Protein AF-0000000084975796 (afdb_homodimer)

Foldseek 3Di:
DKDKDADDPVCLVVVVVQLQVQQVVCVVLQRNPFQHRAPPHSVVVVVQRVVRFKMFMDDPNHTFKIWGKDKADDPQQPDFPPFADPDDPATEIEIGDITGSPPDPCRLVVVVVVNCVVGFKYKYWAAPRPVVVVCSCVVNAWDFGGWTADPVRHIITMTMHGRPPDPPPPD/DKDKDADDPVCLVVVVVQLQVQQVVCVVLQRNPFQHRAPPHSVVVVVQRVVRFKMFMDDPNHTFKIWGKDKDDDPQQPDFPPFADPDDDATEIEIGDITGSPPDPCRLVVVVVVNCVVGFKYKYWAAPRPVVVVCSCVVNAWDFGGWTADPVRHIITMTMHGRPPDPPPPD

Sequence (342 aa):
MKMFRGARRADLDAILKIYARARQAMADSGNPTQWGDHFPPQELLEEDIDSNRLFLYLVNGELEGVFAFILGPDPTYARIEDGKWLNDTLPYGTIHRLASAGRHPGVAAAVITWCLEHCESLRADTHADNKIMQHLLEENGFTRCGIIHVEDGTPRIAYQKMSLTLPLRRDMKMFRGARRADLDAILKIYARARQAMADSGNPTQWGDHFPPQELLEEDIDSNRLFLYLVNGELEGVFAFILGPDPTYARIEDGKWLNDTLPYGTIHRLASAGRHPGVAAAVITWCLEHCESLRADTHADNKIMQHLLEENGFTRCGIIHVEDGTPRIAYQKMSLTLPLRRD

Solvent-accessible surface area (backbone atoms only — not comparable to full-atom values): 18864 Å² total; per-residue (Å²): 99,80,46,76,46,74,44,50,80,87,45,45,69,64,50,53,51,32,45,54,51,35,38,51,52,33,36,75,56,62,28,50,69,82,43,40,95,56,53,80,45,69,69,58,52,50,50,29,30,76,67,70,26,25,34,34,35,26,50,68,85,38,80,38,31,38,30,31,53,43,77,52,92,50,80,48,65,74,53,63,39,89,56,52,69,92,67,83,78,64,72,32,28,32,54,42,80,71,38,47,58,69,85,61,62,62,54,68,59,52,51,53,56,56,51,47,75,76,33,55,26,40,33,39,65,44,45,85,51,35,45,52,57,53,47,53,42,46,41,68,61,33,38,84,23,28,36,27,38,44,95,90,60,50,66,23,44,29,33,39,31,70,48,87,78,59,80,68,77,79,118,100,81,47,75,44,74,45,49,81,87,45,45,70,63,50,52,51,32,45,54,51,34,38,52,51,33,36,75,58,62,29,52,68,81,43,41,94,56,51,80,44,69,68,57,54,49,49,29,31,75,67,69,23,23,33,34,34,28,50,69,85,37,80,38,31,36,30,31,53,44,78,49,92,50,79,49,66,74,52,64,40,90,56,50,69,92,68,83,77,65,72,31,29,34,55,41,79,70,37,46,59,69,85,61,59,61,55,69,58,52,52,54,53,56,51,48,75,75,35,54,26,40,34,39,63,43,46,85,51,37,46,54,58,52,48,53,42,47,41,69,61,33,40,83,22,27,36,27,39,46,96,90,60,51,67,25,43,29,32,40,31,71,50,86,75,72,72,70,77,75,120

Radius of gyration: 21.55 Å; Cα contacts (8 Å, |Δi|>4): 597; chains: 2; bounding box: 43×63×56 Å

Nearest PDB structures (foldseek):
  2pc1-assembly1_A  TM=9.155E-01  e=1.273E-14  Streptococcus agalactiae 2603V/R
  8osp-assembly2_C  TM=7.618E-01  e=3.619E-07  Lactobacillus
  4mbu-assembly1_A  TM=6.412E-01  e=3.952E-08  Staphylococcus aureus subsp. aureus Mu50
  2ge3-assembly1_B  TM=6.314E-01  e=1.353E-07  Agrobacterium tumefaciens
  8iym-assembly2_B  TM=6.612E-01  e=3.228E-05  Helicobacter pylori 26695

Secondary structure (DSSP, 8-state):
-EEEEE--GGGHHHHHHHHHHHHHHHHHTT--SSSTTTPSPHHHHHHHHHTT-EEEEEETTEEEEEEEEEES--GGGS--BSS--S-SSS--EEEEEEEE-SSSTTHHHHHHHHHHTS-SEEEEEE-TT-HHHHHHHHHTT-EEEEEEE-TTS-EEEEEEEE-SS------/-EEEEE--GGGHHHHHHHHHHHHHHHHHTT--SSSTTTPSPHHHHHHHHHTT-EEEEEETTEEEEEEEEEES--GGGS--BSS--S-SSS--EEEEEEEE-SSSS-HHHHHHHHHHTS-SEEEEEE-TT-HHHHHHHHHTT-EEEEEEE-TTS-EEEEEEEE-SS------

pLDDT: mean 94.25, std 11.87, range [27.92, 98.94]

Structure (mmCIF, N/CA/C/O backbone):
data_AF-0000000084975796-model_v1
#
loop_
_entity.id
_entity.type
_entity.pdbx_description
1 polymer 'Acetyltransferase, GNAT family'
#
loop_
_atom_site.group_PDB
_atom_site.id
_atom_site.type_symbol
_atom_site.label_atom_id
_atom_site.label_alt_id
_atom_site.label_comp_id
_atom_site.label_asym_id
_atom_site.label_entity_id
_atom_site.label_seq_id
_atom_site.pdbx_PDB_ins_code
_atom_site.Cartn_x
_atom_site.Cartn_y
_atom_site.Cartn_z
_atom_site.occupancy
_atom_site.B_iso_or_equiv
_atom_site.auth_seq_id
_atom_site.auth_comp_id
_atom_site.auth_asym_id
_atom_site.auth_atom_id
_atom_site.pdbx_PDB_model_num
ATOM 1 N N . MET A 1 1 ? 10.852 4.363 -18.906 1 87.81 1 MET A N 1
ATOM 2 C CA . MET A 1 1 ? 10.234 3.334 -19.734 1 87.81 1 MET A CA 1
ATOM 3 C C . MET A 1 1 ? 9.852 2.117 -18.906 1 87.81 1 MET A C 1
ATOM 5 O O . MET A 1 1 ? 10.641 1.648 -18.078 1 87.81 1 MET A O 1
ATOM 9 N N . LYS A 1 2 ? 8.68 1.564 -18.953 1 93 2 LYS A N 1
ATOM 10 C CA . LYS A 1 2 ? 8.172 0.387 -18.266 1 93 2 LYS A CA 1
ATOM 11 C C . LYS A 1 2 ? 8.023 -0.797 -19.219 1 93 2 LYS A C 1
ATOM 13 O O . LYS A 1 2 ? 7.555 -0.639 -20.344 1 93 2 LYS A O 1
ATOM 18 N N . MET A 1 3 ? 8.555 -1.973 -18.766 1 95.25 3 MET A N 1
ATOM 19 C CA . MET A 1 3 ? 8.539 -3.145 -19.625 1 95.25 3 MET A CA 1
ATOM 20 C C . MET A 1 3 ? 8.328 -4.418 -18.828 1 95.25 3 MET A C 1
ATOM 22 O O . MET A 1 3 ? 8.859 -4.555 -17.719 1 95.25 3 MET A O 1
ATOM 26 N N . PHE A 1 4 ? 7.574 -5.391 -19.438 1 98.5 4 PHE A N 1
ATOM 27 C CA . PHE A 1 4 ? 7.465 -6.746 -18.906 1 98.5 4 PHE A CA 1
ATOM 28 C C . PHE A 1 4 ? 8.133 -7.746 -19.844 1 98.5 4 PHE A C 1
ATOM 30 O O . PHE A 1 4 ? 8.016 -7.633 -21.062 1 98.5 4 PHE A O 1
ATOM 37 N N . ARG A 1 5 ? 8.758 -8.727 -19.281 1 98.31 5 ARG A N 1
ATOM 38 C CA . ARG A 1 5 ? 9.289 -9.82 -20.094 1 98.31 5 ARG A CA 1
ATOM 39 C C . ARG A 1 5 ? 9.469 -11.086 -19.266 1 98.31 5 ARG A C 1
ATOM 41 O O . ARG A 1 5 ? 9.539 -11.023 -18.031 1 98.31 5 ARG A O 1
ATOM 48 N N . GLY A 1 6 ? 9.602 -12.195 -19.922 1 98.69 6 GLY A N 1
ATOM 49 C CA . GLY A 1 6 ? 9.922 -13.438 -19.234 1 98.69 6 GLY A CA 1
ATOM 50 C C . GLY A 1 6 ? 11.32 -13.445 -18.641 1 98.69 6 GLY A C 1
ATOM 51 O O . GLY A 1 6 ? 12.25 -12.898 -19.234 1 98.69 6 GLY A O 1
ATOM 52 N N . ALA A 1 7 ? 11.453 -14.117 -17.547 1 98.88 7 ALA A N 1
ATOM 53 C CA . ALA A 1 7 ? 12.773 -14.266 -16.922 1 98.88 7 ALA A CA 1
ATOM 54 C C . ALA A 1 7 ? 13.609 -15.305 -17.656 1 98.88 7 ALA A C 1
ATOM 56 O O . ALA A 1 7 ? 13.07 -16.25 -18.234 1 98.88 7 ALA A O 1
ATOM 57 N N . ARG A 1 8 ? 14.922 -15.094 -17.641 1 98.62 8 ARG A N 1
ATOM 58 C CA . ARG A 1 8 ? 15.914 -16.047 -18.141 1 98.62 8 ARG A CA 1
ATOM 59 C C . ARG A 1 8 ? 16.859 -16.484 -17.031 1 98.62 8 ARG A C 1
ATOM 61 O O . ARG A 1 8 ? 16.969 -15.82 -16 1 98.62 8 ARG A O 1
ATOM 68 N N . ARG A 1 9 ? 17.547 -17.641 -17.359 1 98.44 9 ARG A N 1
ATOM 69 C CA . ARG A 1 9 ? 18.484 -18.156 -16.359 1 98.44 9 ARG A CA 1
ATOM 70 C C . ARG A 1 9 ? 19.531 -17.109 -16 1 98.44 9 ARG A C 1
ATOM 72 O O . ARG A 1 9 ? 19.984 -17.062 -14.859 1 98.44 9 ARG A O 1
ATOM 79 N N . ALA A 1 10 ? 19.875 -16.312 -16.906 1 98.38 10 ALA A N 1
ATOM 80 C CA . ALA A 1 10 ? 20.891 -15.273 -16.688 1 98.38 10 ALA A CA 1
ATOM 81 C C . ALA A 1 10 ? 20.391 -14.227 -15.695 1 98.38 10 ALA A C 1
ATOM 83 O O . ALA A 1 10 ? 21.188 -13.445 -15.156 1 98.38 10 ALA A O 1
ATOM 84 N N . ASP A 1 11 ? 19.062 -14.133 -15.469 1 98.56 11 ASP A N 1
ATOM 85 C CA . ASP A 1 11 ? 18.484 -13.156 -14.562 1 98.56 11 ASP A CA 1
ATOM 86 C C . ASP A 1 11 ? 18.484 -13.664 -13.117 1 98.56 11 ASP A C 1
ATOM 88 O O . ASP A 1 11 ? 18.172 -12.914 -12.195 1 98.56 11 ASP A O 1
ATOM 92 N N . LEU A 1 12 ? 18.875 -14.883 -12.898 1 98.62 12 LEU A N 1
ATOM 93 C CA . LEU A 1 12 ? 18.625 -15.586 -11.648 1 98.62 12 LEU A CA 1
ATOM 94 C C . LEU A 1 12 ? 19.297 -14.867 -10.484 1 98.62 12 LEU A C 1
ATOM 96 O O . LEU A 1 12 ? 18.688 -14.672 -9.43 1 98.62 12 LEU A O 1
ATOM 100 N N . ASP A 1 13 ? 20.5 -14.469 -10.641 1 98.31 13 ASP A N 1
ATOM 101 C CA . ASP A 1 13 ? 21.234 -13.812 -9.555 1 98.31 13 ASP A CA 1
ATOM 102 C C . ASP A 1 13 ? 20.5 -12.547 -9.094 1 98.31 13 ASP A C 1
ATOM 104 O O . ASP A 1 13 ? 20.344 -12.32 -7.895 1 98.31 13 ASP A O 1
ATOM 108 N N . ALA A 1 14 ? 20.094 -11.75 -10.039 1 98.38 14 ALA A N 1
ATOM 109 C CA . ALA A 1 14 ? 19.375 -10.516 -9.734 1 98.38 14 ALA A CA 1
ATOM 110 C C . ALA A 1 14 ? 18.031 -10.805 -9.086 1 98.38 14 ALA A C 1
ATOM 112 O O . ALA A 1 14 ? 17.609 -10.094 -8.172 1 98.38 14 ALA A O 1
ATOM 113 N N . ILE A 1 15 ? 17.406 -11.82 -9.508 1 98.69 15 ILE A N 1
ATOM 114 C CA . ILE A 1 15 ? 16.109 -12.227 -8.977 1 98.69 15 ILE A CA 1
ATOM 115 C C . ILE A 1 15 ? 16.266 -12.648 -7.516 1 98.69 15 ILE A C 1
ATOM 117 O O . ILE A 1 15 ? 15.477 -12.242 -6.66 1 98.69 15 ILE A O 1
ATOM 121 N N . LEU A 1 16 ? 17.297 -13.383 -7.254 1 98.56 16 LEU A N 1
ATOM 122 C CA . LEU A 1 16 ? 17.531 -13.859 -5.895 1 98.56 16 LEU A CA 1
ATOM 123 C C . LEU A 1 16 ? 17.766 -12.688 -4.945 1 98.56 16 LEU A C 1
ATOM 125 O O . LEU A 1 16 ? 17.328 -12.711 -3.795 1 98.56 16 LEU A O 1
ATOM 129 N N . LYS A 1 17 ? 18.406 -11.727 -5.441 1 97.94 17 LYS A N 1
ATOM 130 C CA . LYS A 1 17 ? 18.656 -10.539 -4.625 1 97.94 17 LYS A CA 1
ATOM 131 C C . LYS A 1 17 ? 17.359 -9.812 -4.289 1 97.94 17 LYS A C 1
ATOM 133 O O . LYS A 1 17 ? 17.172 -9.328 -3.172 1 97.94 17 LYS A O 1
ATOM 138 N N . ILE A 1 18 ? 16.453 -9.727 -5.219 1 98.06 18 ILE A N 1
ATOM 139 C CA . ILE A 1 18 ? 15.156 -9.078 -5.004 1 98.06 18 ILE A CA 1
ATOM 140 C C . ILE A 1 18 ? 14.367 -9.836 -3.943 1 98.06 18 ILE A C 1
ATOM 142 O O . ILE A 1 18 ? 13.781 -9.234 -3.041 1 98.06 18 ILE A O 1
ATOM 146 N N . TYR A 1 19 ? 14.367 -11.109 -4.027 1 98.44 19 TYR A N 1
ATOM 147 C CA . TYR A 1 19 ? 13.625 -11.906 -3.061 1 98.44 19 TYR A CA 1
ATOM 148 C C . TYR A 1 19 ? 14.234 -11.797 -1.67 1 98.44 19 TYR A C 1
ATOM 150 O O . TYR A 1 19 ? 13.523 -11.789 -0.666 1 98.44 19 TYR A O 1
ATOM 158 N N . ALA A 1 20 ? 15.586 -11.758 -1.587 1 97.75 20 ALA A N 1
ATOM 159 C CA . ALA A 1 20 ? 16.234 -11.578 -0.293 1 97.75 20 ALA A CA 1
ATOM 160 C C . ALA A 1 20 ? 15.797 -10.266 0.359 1 97.75 20 ALA A C 1
ATOM 162 O O . ALA A 1 20 ? 15.469 -10.234 1.547 1 97.75 20 ALA A O 1
ATOM 163 N N . ARG A 1 21 ? 15.773 -9.273 -0.413 1 96.25 21 ARG A N 1
ATOM 164 C CA . ARG A 1 21 ? 15.336 -7.977 0.085 1 96.25 21 ARG A CA 1
ATOM 165 C C . ARG A 1 21 ? 13.867 -8.008 0.494 1 96.25 21 ARG A C 1
ATOM 167 O O . ARG A 1 21 ? 13.492 -7.441 1.521 1 96.25 21 ARG A O 1
ATOM 174 N N . ALA A 1 22 ? 13.07 -8.609 -0.32 1 96.94 22 ALA A N 1
ATOM 175 C CA . ALA A 1 22 ? 11.641 -8.695 -0.05 1 96.94 22 ALA A CA 1
ATOM 176 C C . ALA A 1 22 ? 11.375 -9.453 1.251 1 96.94 22 ALA A C 1
ATOM 178 O O . ALA A 1 22 ? 10.5 -9.062 2.033 1 96.94 22 ALA A O 1
ATOM 179 N N . ARG A 1 23 ? 12.141 -10.516 1.536 1 97.62 23 ARG A N 1
ATOM 180 C CA . ARG A 1 23 ? 11.984 -11.266 2.781 1 97.62 23 ARG A CA 1
ATOM 181 C C . ARG A 1 23 ? 12.289 -10.383 3.988 1 97.62 23 ARG A C 1
ATOM 183 O O . ARG A 1 23 ? 11.578 -10.43 4.992 1 97.62 23 ARG A O 1
ATOM 190 N N . GLN A 1 24 ? 13.305 -9.625 3.852 1 96.31 24 GLN A N 1
ATOM 191 C CA . GLN A 1 24 ? 13.656 -8.703 4.93 1 96.31 24 GLN A CA 1
ATOM 192 C C . GLN A 1 24 ? 12.57 -7.656 5.141 1 96.31 24 GLN A C 1
ATOM 194 O O . GLN A 1 24 ? 12.195 -7.363 6.277 1 96.31 24 GLN A O 1
ATOM 199 N N . ALA A 1 25 ? 12.078 -7.133 4.059 1 94.62 25 ALA A N 1
ATOM 200 C CA . ALA A 1 25 ? 11.016 -6.133 4.133 1 94.62 25 ALA A CA 1
ATOM 201 C C . ALA A 1 25 ? 9.758 -6.715 4.773 1 94.62 25 ALA A C 1
ATOM 203 O O . ALA A 1 25 ? 9.086 -6.039 5.551 1 94.62 25 ALA A O 1
ATOM 204 N N . MET A 1 26 ? 9.414 -7.918 4.41 1 96 26 MET A N 1
ATOM 205 C CA . MET A 1 26 ? 8.258 -8.602 4.992 1 96 26 MET A CA 1
ATOM 206 C C . MET A 1 26 ? 8.43 -8.766 6.5 1 96 26 MET A C 1
ATOM 208 O O . MET A 1 26 ? 7.5 -8.508 7.266 1 96 26 MET A O 1
ATOM 212 N N . ALA A 1 27 ? 9.617 -9.18 6.91 1 95.88 27 ALA A N 1
ATOM 213 C CA . ALA A 1 27 ? 9.891 -9.344 8.336 1 95.88 27 ALA A CA 1
ATOM 214 C C . ALA A 1 27 ? 9.758 -8.016 9.078 1 95.88 27 ALA A C 1
ATOM 216 O O . ALA A 1 27 ? 9.094 -7.945 10.109 1 95.88 27 ALA A O 1
ATOM 217 N N . ASP A 1 28 ? 10.266 -6.992 8.516 1 93.25 28 ASP A N 1
ATOM 218 C CA . ASP A 1 28 ? 10.242 -5.664 9.117 1 93.25 28 ASP A CA 1
ATOM 219 C C . ASP A 1 28 ? 8.82 -5.125 9.211 1 93.25 28 ASP A C 1
ATOM 221 O O . ASP A 1 28 ? 8.508 -4.316 10.086 1 93.25 28 ASP A O 1
ATOM 225 N N . SER A 1 29 ? 7.938 -5.605 8.336 1 93.5 29 SER A N 1
ATOM 226 C CA . SER A 1 29 ? 6.578 -5.086 8.273 1 93.5 29 SER A CA 1
ATOM 227 C C . SER A 1 29 ? 5.609 -5.98 9.039 1 93.5 29 SER A C 1
ATOM 229 O O . SER A 1 29 ? 4.391 -5.859 8.891 1 93.5 29 SER A O 1
ATOM 231 N N . GLY A 1 30 ? 6.109 -6.945 9.797 1 93.19 30 GLY A N 1
ATOM 232 C CA . GLY A 1 30 ? 5.27 -7.746 10.68 1 93.19 30 GLY A CA 1
ATOM 233 C C . GLY A 1 30 ? 4.844 -9.062 10.062 1 93.19 30 GLY A C 1
ATOM 234 O O . GLY A 1 30 ? 3.869 -9.672 10.5 1 93.19 30 GLY A O 1
ATOM 235 N N . ASN A 1 31 ? 5.5 -9.469 8.977 1 95.69 31 ASN A N 1
ATOM 236 C CA . ASN A 1 31 ? 5.234 -10.719 8.266 1 95.69 31 ASN A CA 1
ATOM 237 C C . ASN A 1 31 ? 6.504 -11.547 8.102 1 95.69 31 ASN A C 1
ATOM 239 O O . ASN A 1 31 ? 6.902 -11.867 6.977 1 95.69 31 ASN A O 1
ATOM 243 N N . PRO A 1 32 ? 7.105 -12.078 9.18 1 95.5 32 PRO A N 1
ATOM 244 C CA . PRO A 1 32 ? 8.414 -12.727 9.094 1 95.5 32 PRO A CA 1
ATOM 245 C C . PRO A 1 32 ? 8.328 -14.18 8.656 1 95.5 32 PRO A C 1
ATOM 247 O O . PRO A 1 32 ? 9.328 -14.758 8.219 1 95.5 32 PRO A O 1
ATOM 250 N N . THR A 1 33 ? 7.168 -14.82 8.711 1 95.5 33 THR A N 1
ATOM 251 C CA . THR A 1 33 ? 7.148 -16.281 8.617 1 95.5 33 THR A CA 1
ATOM 252 C C . THR A 1 33 ? 6.59 -16.719 7.266 1 95.5 33 THR A C 1
ATOM 254 O O . THR A 1 33 ? 6.746 -17.875 6.875 1 95.5 33 THR A O 1
ATOM 257 N N . GLN A 1 34 ? 5.977 -15.844 6.531 1 96.19 34 GLN A N 1
ATOM 258 C CA . GLN A 1 34 ? 5.336 -16.25 5.281 1 96.19 34 GLN A CA 1
ATOM 259 C C . GLN A 1 34 ? 6.352 -16.859 4.316 1 96.19 34 GLN A C 1
ATOM 261 O O . GLN A 1 34 ? 6.109 -17.922 3.742 1 96.19 34 GLN A O 1
ATOM 266 N N . TRP A 1 35 ? 7.48 -16.203 4.156 1 95.81 35 TRP A N 1
ATOM 267 C CA . TRP A 1 35 ? 8.508 -16.703 3.254 1 95.81 35 TRP A CA 1
ATOM 268 C C . TRP A 1 35 ? 9.742 -17.141 4.031 1 95.81 35 TRP A C 1
ATOM 270 O O . TRP A 1 35 ? 10.602 -17.859 3.496 1 95.81 35 TRP A O 1
ATOM 280 N N . GLY A 1 36 ? 9.727 -16.812 5.344 1 94.5 36 GLY A N 1
ATOM 281 C CA . GLY A 1 36 ? 10.891 -17.156 6.145 1 94.5 36 GLY A CA 1
ATOM 282 C C . GLY A 1 36 ? 12.195 -16.688 5.543 1 94.5 36 GLY A C 1
ATOM 283 O O . GLY A 1 36 ? 12.266 -15.586 4.977 1 94.5 36 GLY A O 1
ATOM 284 N N . ASP A 1 37 ? 13.227 -17.516 5.645 1 93.5 37 ASP A N 1
ATOM 285 C CA . ASP A 1 37 ? 14.555 -17.062 5.242 1 93.5 37 ASP A CA 1
ATOM 286 C C . ASP A 1 37 ? 14.953 -17.656 3.896 1 93.5 37 ASP A C 1
ATOM 288 O O . ASP A 1 37 ? 16.016 -17.344 3.365 1 93.5 37 ASP A O 1
ATOM 292 N N . HIS A 1 38 ? 13.992 -18.391 3.285 1 94.06 38 HIS A N 1
ATOM 293 C CA . HIS A 1 38 ? 14.539 -19.156 2.17 1 94.06 38 HIS A CA 1
ATOM 294 C C . HIS A 1 38 ? 13.555 -19.234 1.011 1 94.06 38 HIS A C 1
ATOM 296 O O . HIS A 1 38 ? 13.914 -19.656 -0.091 1 94.06 38 HIS A O 1
ATOM 302 N N . PHE A 1 39 ? 12.32 -18.859 1.271 1 96.31 39 PHE A N 1
ATOM 303 C CA . PHE A 1 39 ? 11.336 -18.953 0.203 1 96.31 39 PHE A CA 1
ATOM 304 C C . PHE A 1 39 ? 11.305 -17.672 -0.618 1 96.31 39 PHE A C 1
ATOM 306 O O . PHE A 1 39 ? 11.359 -16.562 -0.063 1 96.31 39 PHE A O 1
ATOM 313 N N . PRO A 1 40 ? 11.203 -17.844 -1.921 1 97.62 40 PRO A N 1
ATOM 314 C CA . PRO A 1 40 ? 11.203 -19.078 -2.707 1 97.62 40 PRO A CA 1
ATOM 315 C C . PRO A 1 40 ? 12.602 -19.641 -2.928 1 97.62 40 PRO A C 1
ATOM 317 O O . PRO A 1 40 ? 13.555 -18.891 -3.123 1 97.62 40 PRO A O 1
ATOM 320 N N . PRO A 1 41 ? 12.727 -20.969 -2.891 1 97.69 41 PRO A N 1
ATOM 321 C CA . PRO A 1 41 ? 14.039 -21.562 -3.135 1 97.69 41 PRO A CA 1
ATOM 322 C C . PRO A 1 41 ? 14.484 -21.422 -4.59 1 97.69 41 PRO A C 1
ATOM 324 O O . PRO A 1 41 ? 13.648 -21.344 -5.492 1 97.69 41 PRO A O 1
ATOM 327 N N . GLN A 1 42 ? 15.82 -21.484 -4.754 1 98.06 42 GLN A N 1
ATOM 328 C CA . GLN A 1 42 ? 16.406 -21.297 -6.078 1 98.06 42 GLN A CA 1
ATOM 329 C C . GLN A 1 42 ? 15.859 -22.312 -7.066 1 98.06 42 GLN A C 1
ATOM 331 O O . GLN A 1 42 ? 15.578 -21.984 -8.219 1 98.06 42 GLN A O 1
ATOM 336 N N . GLU A 1 43 ? 15.719 -23.531 -6.691 1 98.19 43 GLU A N 1
ATOM 337 C CA . GLU A 1 43 ? 15.242 -24.594 -7.566 1 98.19 43 GLU A CA 1
ATOM 338 C C . GLU A 1 43 ? 13.852 -24.297 -8.102 1 98.19 43 GLU A C 1
ATOM 340 O O . GLU A 1 43 ? 13.555 -24.562 -9.266 1 98.19 43 GLU A O 1
ATOM 345 N N . LEU A 1 44 ? 13.039 -23.75 -7.27 1 98.06 44 LEU A N 1
ATOM 346 C CA . LEU A 1 44 ? 11.688 -23.391 -7.676 1 98.06 44 LEU A CA 1
ATOM 347 C C . LEU A 1 44 ? 11.711 -22.281 -8.727 1 98.06 44 LEU A C 1
ATOM 349 O O . LEU A 1 44 ? 10.969 -22.344 -9.711 1 98.06 44 LEU A O 1
ATOM 353 N N . LEU A 1 45 ? 12.531 -21.312 -8.523 1 98.62 45 LEU A N 1
ATOM 354 C CA . LEU A 1 45 ? 12.656 -20.203 -9.461 1 98.62 45 LEU A CA 1
ATOM 355 C C . LEU A 1 45 ? 13.188 -20.688 -10.805 1 98.62 45 LEU A C 1
ATOM 357 O O . LEU A 1 45 ? 12.719 -20.25 -11.859 1 98.62 45 LEU A O 1
ATOM 361 N N . GLU A 1 46 ? 14.109 -21.594 -10.75 1 98.69 46 GLU A N 1
ATOM 362 C CA . GLU A 1 46 ? 14.625 -22.188 -11.977 1 98.69 46 GLU A CA 1
ATOM 363 C C . GLU A 1 46 ? 13.531 -22.938 -12.734 1 98.69 46 GLU A C 1
ATOM 365 O O . GLU A 1 46 ? 13.438 -22.828 -13.961 1 98.69 46 GLU A O 1
ATOM 370 N N . GLU A 1 47 ? 12.812 -23.641 -12.023 1 98.44 47 GLU A N 1
ATOM 371 C CA . GLU A 1 47 ? 11.695 -24.344 -12.641 1 98.44 47 GLU A CA 1
ATOM 372 C C . GLU A 1 47 ? 10.703 -23.359 -13.258 1 98.44 47 GLU A C 1
ATOM 374 O O . GLU A 1 47 ? 10.203 -23.594 -14.367 1 98.44 47 GLU A O 1
ATOM 379 N N . ASP A 1 48 ? 10.383 -22.281 -12.547 1 98.56 48 ASP A N 1
ATOM 380 C CA . ASP A 1 48 ? 9.492 -21.266 -13.078 1 98.56 48 ASP A CA 1
ATOM 381 C C . ASP A 1 48 ? 10.039 -20.672 -14.375 1 98.56 48 ASP A C 1
ATOM 383 O O . ASP A 1 48 ? 9.297 -20.484 -15.344 1 98.56 48 ASP A O 1
ATOM 387 N N . ILE A 1 49 ? 11.312 -20.391 -14.375 1 98.69 49 ILE A N 1
ATOM 388 C CA . ILE A 1 49 ? 11.961 -19.812 -15.547 1 98.69 49 ILE A CA 1
ATOM 389 C C . ILE A 1 49 ? 11.875 -20.797 -16.719 1 98.69 49 ILE A C 1
ATOM 391 O O . ILE A 1 49 ? 11.438 -20.438 -17.812 1 98.69 49 ILE A O 1
ATOM 395 N N . ASP A 1 50 ? 12.195 -22.047 -16.422 1 98.44 50 ASP A N 1
ATOM 396 C CA . ASP A 1 50 ? 12.258 -23.062 -17.453 1 98.44 50 ASP A CA 1
ATOM 397 C C . ASP A 1 50 ? 10.867 -23.359 -18.016 1 98.44 50 ASP A C 1
ATOM 399 O O . ASP A 1 50 ? 10.727 -23.75 -19.172 1 98.44 50 ASP A O 1
ATOM 403 N N . SER A 1 51 ? 9.898 -23.109 -17.25 1 98.25 51 SER A N 1
ATOM 404 C CA . SER A 1 51 ? 8.523 -23.359 -17.656 1 98.25 51 SER A CA 1
ATOM 405 C C . SER A 1 51 ? 7.848 -22.094 -18.172 1 98.25 51 SER A C 1
ATOM 407 O O . SER A 1 51 ? 6.633 -22.078 -18.375 1 98.25 51 SER A O 1
ATOM 409 N N . ASN A 1 52 ? 8.578 -21 -18.266 1 98.19 52 ASN A N 1
ATOM 410 C CA . ASN A 1 52 ? 8.102 -19.719 -18.781 1 98.19 52 ASN A CA 1
ATOM 411 C C . ASN A 1 52 ? 6.965 -19.172 -17.922 1 98.19 52 ASN A C 1
ATOM 413 O O . ASN A 1 52 ? 5.957 -18.703 -18.469 1 98.19 52 ASN A O 1
ATOM 417 N N . ARG A 1 53 ? 7.168 -19.172 -16.641 1 98.25 53 ARG A N 1
ATOM 418 C CA . ARG A 1 53 ? 6.109 -18.734 -15.742 1 98.25 53 ARG A CA 1
ATOM 419 C C . ARG A 1 53 ? 6.586 -17.578 -14.867 1 98.25 53 ARG A C 1
ATOM 421 O O . ARG A 1 53 ? 5.797 -16.984 -14.133 1 98.25 53 ARG A O 1
ATOM 428 N N . LEU A 1 54 ? 7.879 -17.344 -14.883 1 98.88 54 LEU A N 1
ATOM 429 C CA . LEU A 1 54 ? 8.438 -16.234 -14.102 1 98.88 54 LEU A CA 1
ATOM 430 C C . LEU A 1 54 ? 8.656 -15.008 -14.977 1 98.88 54 LEU A C 1
ATOM 432 O O . LEU A 1 54 ? 9.25 -15.109 -16.062 1 98.88 54 LEU A O 1
ATOM 436 N N . PHE A 1 55 ? 8.164 -13.859 -14.508 1 98.94 55 PHE A N 1
ATOM 437 C CA . PHE A 1 55 ? 8.211 -12.641 -15.305 1 98.94 55 PHE A CA 1
ATOM 438 C C . PHE A 1 55 ? 8.891 -11.516 -14.531 1 98.94 55 PHE A C 1
ATOM 440 O O . PHE A 1 55 ? 8.922 -11.531 -13.297 1 98.94 55 PHE A O 1
ATOM 447 N N . LEU A 1 56 ? 9.484 -10.602 -15.258 1 98.88 56 LEU A N 1
ATOM 448 C CA . LEU A 1 56 ? 10.18 -9.445 -14.703 1 98.88 56 LEU A CA 1
ATOM 449 C C . LEU A 1 56 ? 9.5 -8.148 -15.133 1 98.88 56 LEU A C 1
ATOM 451 O O . LEU A 1 56 ? 9.039 -8.031 -16.266 1 98.88 56 LEU A O 1
ATOM 455 N N . TYR A 1 57 ? 9.383 -7.238 -14.281 1 98.62 57 TYR A N 1
ATOM 456 C CA . TYR A 1 57 ? 8.977 -5.859 -14.539 1 98.62 57 TYR A CA 1
ATOM 457 C C . TYR A 1 57 ? 10.172 -4.918 -14.469 1 98.62 57 TYR A C 1
ATOM 459 O O . TYR A 1 57 ? 10.805 -4.789 -13.422 1 98.62 57 TYR A O 1
ATOM 467 N N . LEU A 1 58 ? 10.484 -4.277 -15.578 1 98.19 58 LEU A N 1
ATOM 468 C CA . LEU A 1 58 ? 11.641 -3.391 -15.648 1 98.19 58 LEU A CA 1
ATOM 469 C C . LEU A 1 58 ? 11.195 -1.937 -15.789 1 98.19 58 LEU A C 1
ATOM 471 O O . LEU A 1 58 ? 10.266 -1.636 -16.531 1 98.19 58 LEU A O 1
ATOM 475 N N . VAL A 1 59 ? 11.805 -1.057 -15.047 1 95.94 59 VAL A N 1
ATOM 476 C CA . VAL A 1 59 ? 11.633 0.387 -15.156 1 95.94 59 VAL A CA 1
ATOM 477 C C . VAL A 1 59 ? 12.953 1.042 -15.539 1 95.94 59 VAL A C 1
ATOM 479 O O . VAL A 1 59 ? 13.938 0.939 -14.797 1 95.94 59 VAL A O 1
ATOM 482 N N . ASN A 1 60 ? 12.969 1.685 -16.641 1 95 60 ASN A N 1
ATOM 483 C CA . ASN A 1 60 ? 14.18 2.311 -17.156 1 95 60 ASN A CA 1
ATOM 484 C C . ASN A 1 60 ? 15.344 1.328 -17.203 1 95 60 ASN A C 1
ATOM 486 O O . ASN A 1 60 ? 16.453 1.647 -16.766 1 95 60 ASN A O 1
ATOM 490 N N . GLY A 1 61 ? 15.062 0.104 -17.531 1 94.94 61 GLY A N 1
ATOM 491 C CA . GLY A 1 61 ? 16.078 -0.923 -17.75 1 94.94 61 GLY A CA 1
ATOM 492 C C . GLY A 1 61 ? 16.484 -1.634 -16.469 1 94.94 61 GLY A C 1
ATOM 493 O O . GLY A 1 61 ? 17.281 -2.574 -16.516 1 94.94 61 GLY A O 1
ATOM 494 N N . GLU A 1 62 ? 15.914 -1.21 -15.367 1 96.19 62 GLU A N 1
ATOM 495 C CA . GLU A 1 62 ? 16.266 -1.808 -14.078 1 96.19 62 GLU A CA 1
ATOM 496 C C . GLU A 1 62 ? 15.172 -2.748 -13.594 1 96.19 62 GLU A C 1
ATOM 498 O O . GLU A 1 62 ? 13.984 -2.453 -13.734 1 96.19 62 GLU A O 1
ATOM 503 N N . LEU A 1 63 ? 15.617 -3.883 -13.031 1 97.69 63 LEU A N 1
ATOM 504 C CA . LEU A 1 63 ? 14.672 -4.863 -12.5 1 97.69 63 LEU A CA 1
ATOM 505 C C . LEU A 1 63 ? 13.961 -4.324 -11.266 1 97.69 63 LEU A C 1
ATOM 507 O O . LEU A 1 63 ? 14.586 -4.125 -10.227 1 97.69 63 LEU A O 1
ATOM 511 N N . GLU A 1 64 ? 12.641 -4.191 -11.422 1 97.44 64 GLU A N 1
ATOM 512 C CA . GLU A 1 64 ? 11.867 -3.58 -10.344 1 97.44 64 GLU A CA 1
ATOM 513 C C . GLU A 1 64 ? 10.922 -4.59 -9.703 1 97.44 64 GLU A C 1
ATOM 515 O O . GLU A 1 64 ? 10.547 -4.445 -8.539 1 97.44 64 GLU A O 1
ATOM 520 N N . GLY A 1 65 ? 10.523 -5.512 -10.453 1 98.31 65 GLY A N 1
ATOM 521 C CA . GLY A 1 65 ? 9.594 -6.5 -9.938 1 98.31 65 GLY A CA 1
ATOM 522 C C . GLY A 1 65 ? 9.789 -7.875 -10.547 1 98.31 65 GLY A C 1
ATOM 523 O O . GLY A 1 65 ? 10.289 -8 -11.664 1 98.31 65 GLY A O 1
ATOM 524 N N . VAL A 1 66 ? 9.461 -8.898 -9.797 1 98.88 66 VAL A N 1
ATOM 525 C CA . VAL A 1 66 ? 9.46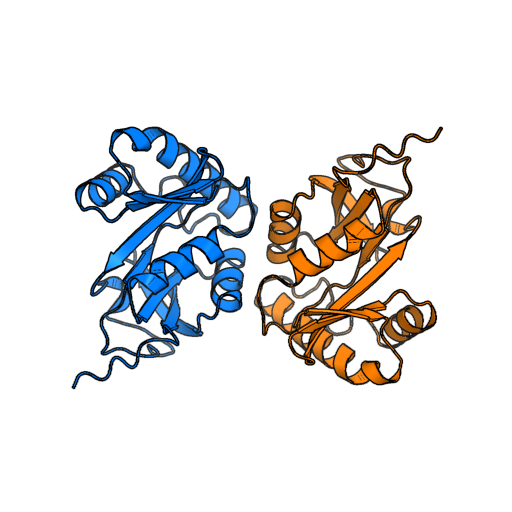1 -10.289 -10.242 1 98.88 66 VAL A CA 1
ATOM 526 C C . VAL A 1 66 ? 8.219 -11.008 -9.711 1 98.88 66 VAL A C 1
ATOM 528 O O . VAL A 1 66 ? 7.762 -10.734 -8.602 1 98.88 66 VAL A O 1
ATOM 531 N N . PHE A 1 67 ? 7.66 -11.859 -10.5 1 98.88 67 PHE A N 1
ATOM 532 C CA . PHE A 1 67 ? 6.465 -12.594 -10.109 1 98.88 67 PHE A CA 1
ATOM 533 C C . PHE A 1 67 ? 6.27 -13.82 -10.984 1 98.88 67 PHE A C 1
ATOM 535 O O . PHE A 1 67 ? 6.742 -13.859 -12.117 1 98.88 67 PHE A O 1
ATOM 542 N N . ALA A 1 68 ? 5.609 -14.812 -10.445 1 98.94 68 ALA A N 1
ATOM 543 C CA . ALA A 1 68 ? 5.156 -15.945 -11.242 1 98.94 68 ALA A CA 1
ATOM 544 C C . ALA A 1 68 ? 3.713 -15.75 -11.703 1 98.94 68 ALA A C 1
ATOM 546 O O . ALA A 1 68 ? 2.861 -15.32 -10.922 1 98.94 68 ALA A O 1
ATOM 547 N N . PHE A 1 69 ? 3.494 -15.93 -12.922 1 98.88 69 PHE A N 1
ATOM 548 C CA . PHE A 1 69 ? 2.162 -15.93 -13.523 1 98.88 69 PHE A CA 1
ATOM 549 C C . PHE A 1 69 ? 1.865 -17.266 -14.188 1 98.88 69 PHE A C 1
ATOM 551 O O . PHE A 1 69 ? 2.539 -17.641 -15.148 1 98.88 69 PHE A O 1
ATOM 558 N N . ILE A 1 70 ? 0.871 -17.953 -13.625 1 98.44 70 ILE A N 1
ATOM 559 C CA . ILE A 1 70 ? 0.604 -19.312 -14.047 1 98.44 70 ILE A CA 1
ATOM 560 C C . ILE A 1 70 ? -0.852 -19.453 -14.492 1 98.44 70 ILE A C 1
ATOM 562 O O . ILE A 1 70 ? -1.77 -19.156 -13.719 1 98.44 70 ILE A O 1
ATOM 566 N N . LEU A 1 71 ? -1.064 -19.859 -15.68 1 97.44 71 LEU A N 1
ATOM 567 C CA . LEU A 1 71 ? -2.406 -20.109 -16.203 1 97.44 71 LEU A CA 1
ATOM 568 C C . LEU A 1 71 ? -2.854 -21.531 -15.891 1 97.44 71 LEU A C 1
ATOM 570 O O . LEU A 1 71 ? -2.074 -22.469 -16.031 1 97.44 71 LEU A O 1
ATOM 574 N N . GLY A 1 72 ? -4.105 -21.641 -15.445 1 96.44 72 GLY A N 1
ATOM 575 C CA . GLY A 1 72 ? -4.645 -22.969 -15.188 1 96.44 72 GLY A CA 1
ATOM 576 C C . GLY A 1 72 ? -4.875 -23.25 -13.711 1 96.44 72 GLY A C 1
ATOM 577 O O . GLY A 1 72 ? -4.617 -22.391 -12.867 1 96.44 72 GLY A O 1
ATOM 578 N N . PRO A 1 73 ? -5.34 -24.406 -13.445 1 97 73 PRO A N 1
ATOM 579 C CA . PRO A 1 73 ? -5.715 -24.734 -12.07 1 97 73 PRO A CA 1
ATOM 580 C C . PRO A 1 73 ? -4.516 -24.781 -11.125 1 97 73 PRO A C 1
ATOM 582 O O . PRO A 1 73 ? -3.477 -25.344 -11.469 1 97 73 PRO A O 1
ATOM 585 N N . ASP A 1 74 ? -4.629 -24.188 -10.039 1 97.81 74 ASP A N 1
ATOM 586 C CA . ASP A 1 74 ? -3.695 -24.281 -8.922 1 97.81 74 ASP A CA 1
ATOM 587 C C . ASP A 1 74 ? -4.18 -25.297 -7.887 1 97.81 74 ASP A C 1
ATOM 589 O O . ASP A 1 74 ? -5.273 -25.141 -7.332 1 97.81 74 ASP A O 1
ATOM 593 N N . PRO A 1 75 ? -3.334 -26.297 -7.621 1 97.38 75 PRO A N 1
ATOM 594 C CA . PRO A 1 75 ? -3.787 -27.328 -6.691 1 97.38 75 PRO A CA 1
ATOM 595 C C . PRO A 1 75 ? -4.164 -26.781 -5.32 1 97.38 75 PRO A C 1
ATOM 597 O O . PRO A 1 75 ? -5.047 -27.312 -4.652 1 97.38 75 PRO A O 1
ATOM 600 N N . THR A 1 76 ? -3.504 -25.75 -4.91 1 97.88 76 THR A N 1
ATOM 601 C CA . THR A 1 76 ? -3.779 -25.188 -3.59 1 97.88 76 THR A CA 1
ATOM 602 C C . THR A 1 76 ? -5.113 -24.453 -3.582 1 97.88 76 THR A C 1
ATOM 604 O O . THR A 1 76 ? -5.637 -24.109 -2.52 1 97.88 76 THR A O 1
ATOM 607 N N . TYR A 1 77 ? -5.68 -24.234 -4.734 1 98.31 77 TYR A N 1
ATOM 608 C CA . TYR A 1 77 ? -6.926 -23.484 -4.84 1 98.31 77 TYR A CA 1
ATOM 609 C C . TYR A 1 77 ? -8.109 -24.422 -5.039 1 98.31 77 TYR A C 1
ATOM 611 O O . TYR A 1 77 ? -9.25 -23.969 -5.199 1 98.31 77 TYR A O 1
ATOM 619 N N . ALA A 1 78 ? -7.891 -25.672 -5.027 1 97.12 78 ALA A N 1
ATOM 620 C CA . ALA A 1 78 ? -8.938 -26.672 -5.277 1 97.12 78 ALA A CA 1
ATOM 621 C C . ALA A 1 78 ? -9.969 -26.672 -4.152 1 97.12 78 ALA A C 1
ATOM 623 O O . ALA A 1 78 ? -11.141 -26.984 -4.375 1 97.12 78 ALA A O 1
ATOM 624 N N . ARG A 1 79 ? -9.508 -26.375 -2.934 1 97.44 79 ARG A N 1
ATOM 625 C CA . ARG A 1 79 ? -10.391 -26.297 -1.777 1 97.44 79 ARG A CA 1
ATOM 626 C C . ARG A 1 79 ? -10.32 -24.906 -1.129 1 97.44 79 ARG A C 1
ATOM 628 O O . ARG A 1 79 ? -9.227 -24.391 -0.906 1 97.44 79 ARG A O 1
ATOM 635 N N . ILE A 1 80 ? -11.461 -24.328 -0.841 1 98.38 80 ILE A N 1
ATOM 636 C CA . ILE A 1 80 ? -11.555 -23.031 -0.182 1 98.38 80 ILE A CA 1
ATOM 637 C C . ILE A 1 80 ? -12.57 -23.094 0.957 1 98.38 80 ILE A C 1
ATOM 639 O O . ILE A 1 80 ? -13.633 -23.719 0.816 1 98.38 80 ILE A O 1
ATOM 643 N N . GLU A 1 81 ? -12.164 -22.531 2.09 1 98.44 81 GLU A N 1
ATOM 644 C CA . GLU A 1 81 ? -13.023 -22.484 3.271 1 98.44 81 GLU A CA 1
ATOM 645 C C . GLU A 1 81 ? -13.453 -21.047 3.588 1 98.44 81 GLU A C 1
ATOM 647 O O . GLU A 1 81 ? -12.852 -20.094 3.092 1 98.44 81 GLU A O 1
ATOM 652 N N . ASP A 1 82 ? -14.562 -20.984 4.363 1 97.88 82 ASP A N 1
ATOM 653 C CA . ASP A 1 82 ? -15.055 -19.703 4.875 1 97.88 82 ASP A CA 1
ATOM 654 C C . ASP A 1 82 ? -15.289 -18.719 3.74 1 97.88 82 ASP A C 1
ATOM 656 O O . ASP A 1 82 ? -14.898 -17.547 3.836 1 97.88 82 ASP A O 1
ATOM 660 N N . GLY A 1 83 ? -15.82 -19.188 2.639 1 98.31 83 GLY A N 1
ATOM 661 C CA . GLY A 1 83 ? -16.109 -18.391 1.466 1 98.31 83 GLY A CA 1
ATOM 662 C C . GLY A 1 83 ? -16.188 -19.188 0.186 1 98.31 83 GLY A C 1
ATOM 663 O O . GLY A 1 83 ? -16.516 -20.375 0.217 1 98.31 83 GLY A O 1
ATOM 664 N N . LYS A 1 84 ? -16.062 -18.516 -0.952 1 98.38 84 LYS A N 1
ATOM 665 C CA . LYS A 1 84 ? -16.125 -19.156 -2.262 1 98.38 84 LYS A CA 1
ATOM 666 C C . LYS A 1 84 ? -15.484 -18.281 -3.338 1 98.38 84 LYS A C 1
ATOM 668 O O . LYS A 1 84 ? -15.422 -17.047 -3.191 1 98.38 84 LYS A O 1
ATOM 673 N N . TRP A 1 85 ? -15.023 -18.984 -4.332 1 98.12 85 TRP A N 1
ATOM 674 C CA . TRP A 1 85 ? -14.516 -18.234 -5.477 1 98.12 85 TRP A CA 1
ATOM 675 C C . TRP A 1 85 ? -15.625 -17.438 -6.137 1 98.12 85 TRP A C 1
ATOM 677 O O . TRP A 1 85 ? -16.766 -17.891 -6.23 1 98.12 85 TRP A O 1
ATOM 687 N N . LEU A 1 86 ? -15.25 -16.25 -6.656 1 96.88 86 LEU A N 1
ATOM 688 C CA . LEU A 1 86 ? -16.203 -15.43 -7.395 1 96.88 86 LEU A CA 1
ATOM 689 C C . LEU A 1 86 ? -16.719 -16.172 -8.625 1 96.88 86 LEU A C 1
ATOM 691 O O . LEU A 1 86 ? -17.906 -16.109 -8.945 1 96.88 86 LEU A O 1
ATOM 695 N N . ASN A 1 87 ? -15.836 -16.688 -9.312 1 95.25 87 AS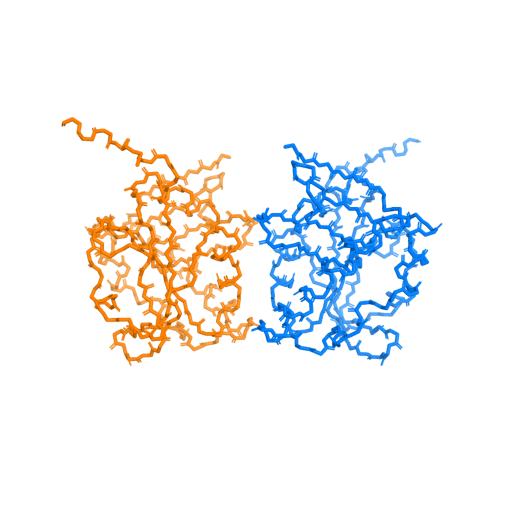N A N 1
ATOM 696 C CA . ASN A 1 87 ? -16.062 -17.562 -10.461 1 95.25 87 ASN A CA 1
ATOM 697 C C . ASN A 1 87 ? -15.133 -18.766 -10.453 1 95.25 87 ASN A C 1
ATOM 699 O O . ASN A 1 87 ? -13.906 -18.609 -10.445 1 95.25 87 ASN A O 1
ATOM 703 N N . ASP A 1 88 ? -15.758 -19.891 -10.438 1 94.56 88 ASP A N 1
ATOM 704 C CA . ASP A 1 88 ? -14.953 -21.094 -10.312 1 94.56 88 ASP A CA 1
ATOM 705 C C . ASP A 1 88 ? -15 -21.922 -11.594 1 94.56 88 ASP A C 1
ATOM 707 O O . ASP A 1 88 ? -14.617 -23.094 -11.594 1 94.56 88 ASP A O 1
ATOM 711 N N . THR A 1 89 ? -15.477 -21.359 -12.664 1 93.25 89 THR A N 1
ATOM 712 C CA . THR A 1 89 ? -15.656 -22.141 -13.883 1 93.25 89 THR A CA 1
ATOM 713 C C . THR A 1 89 ? -14.75 -21.609 -15 1 93.25 89 THR A C 1
ATOM 715 O O . THR A 1 89 ? -14.242 -22.391 -15.805 1 93.25 89 THR A O 1
ATOM 718 N N . LEU A 1 90 ? -14.5 -20.359 -14.984 1 93.5 90 LEU A N 1
ATOM 719 C CA . LEU A 1 90 ? -13.664 -19.766 -16.031 1 93.5 90 LEU A CA 1
ATOM 720 C C . LEU A 1 90 ? -12.195 -20.078 -15.797 1 93.5 90 LEU A C 1
ATOM 722 O O . LEU A 1 90 ? -11.742 -20.156 -14.648 1 93.5 90 LEU A O 1
ATOM 726 N N . PRO A 1 91 ? -11.477 -20.297 -16.891 1 96.06 91 PRO A N 1
ATOM 727 C CA . PRO A 1 91 ? -10.023 -20.359 -16.734 1 96.06 91 PRO A CA 1
ATOM 728 C C . PRO A 1 91 ? -9.445 -19.125 -16.031 1 96.06 91 PRO A C 1
ATOM 730 O O . PRO A 1 91 ? -9.953 -18.016 -16.219 1 96.06 91 PRO A O 1
ATOM 733 N N . TYR A 1 92 ? -8.469 -19.375 -15.227 1 97.81 92 TYR A N 1
ATOM 734 C CA . TYR A 1 92 ? -7.895 -18.266 -14.477 1 97.81 92 TYR A CA 1
ATOM 735 C C . TYR A 1 92 ? -6.375 -18.328 -14.492 1 97.81 92 TYR A C 1
ATOM 737 O O . TYR A 1 92 ? -5.785 -19.359 -14.828 1 97.81 92 TYR A O 1
ATOM 745 N N . GLY A 1 93 ? -5.762 -17.141 -14.305 1 98.25 93 GLY A N 1
ATOM 746 C CA . GLY A 1 93 ? -4.355 -17.031 -13.961 1 98.25 93 GLY A CA 1
ATOM 747 C C . GLY A 1 93 ? -4.117 -16.766 -12.484 1 98.25 93 GLY A C 1
ATOM 748 O O . GLY A 1 93 ? -5.016 -16.281 -11.789 1 98.25 93 GLY A O 1
ATOM 749 N N . THR A 1 94 ? -2.945 -17.156 -12.023 1 98.81 94 THR A N 1
ATOM 750 C CA . THR A 1 94 ? -2.576 -16.922 -10.633 1 98.81 94 THR A CA 1
ATOM 751 C C . THR A 1 94 ? -1.263 -16.156 -10.547 1 98.81 94 THR A C 1
ATOM 753 O O . THR A 1 94 ? -0.31 -16.453 -11.266 1 98.81 94 THR A O 1
ATOM 756 N N . ILE A 1 95 ? -1.259 -15.148 -9.727 1 98.81 95 ILE A N 1
ATOM 757 C CA . ILE A 1 95 ? -0.007 -14.484 -9.383 1 98.81 95 ILE A CA 1
ATOM 758 C C . ILE A 1 95 ? 0.58 -15.109 -8.117 1 98.81 95 ILE A C 1
ATOM 760 O O . ILE A 1 95 ? -0.084 -15.164 -7.082 1 98.81 95 ILE A O 1
ATOM 764 N N . HIS A 1 96 ? 1.783 -15.586 -8.172 1 98.56 96 HIS A N 1
ATOM 765 C CA . HIS A 1 96 ? 2.531 -16.094 -7.023 1 98.56 96 HIS A CA 1
ATOM 766 C C . HIS A 1 96 ? 3.881 -15.398 -6.895 1 98.56 96 HIS A C 1
ATOM 768 O O . HIS A 1 96 ? 4.438 -14.93 -7.891 1 98.56 96 HIS A O 1
ATOM 774 N N . ARG A 1 97 ? 4.395 -15.297 -5.656 1 98.25 97 ARG A N 1
ATOM 775 C CA . ARG A 1 97 ? 5.77 -14.914 -5.348 1 98.25 97 ARG A CA 1
ATOM 776 C C . ARG A 1 97 ? 6.109 -13.555 -5.953 1 98.25 97 ARG A C 1
ATOM 778 O O . ARG A 1 97 ? 7.16 -13.391 -6.574 1 98.25 97 ARG A O 1
ATOM 785 N N . LEU A 1 98 ? 5.188 -12.625 -5.848 1 98.62 98 LEU A N 1
ATOM 786 C CA . LEU A 1 98 ? 5.434 -11.258 -6.285 1 98.62 98 LEU A CA 1
ATOM 787 C C . LEU A 1 98 ? 6.371 -10.539 -5.32 1 98.62 98 LEU A C 1
ATOM 789 O O . LEU A 1 98 ? 6.176 -10.586 -4.102 1 98.62 98 LEU A O 1
ATOM 793 N N . ALA A 1 99 ? 7.422 -9.969 -5.844 1 98.31 99 ALA A N 1
ATOM 794 C CA . ALA A 1 99 ? 8.359 -9.172 -5.062 1 98.31 99 ALA A CA 1
ATOM 795 C C . ALA A 1 99 ? 8.82 -7.941 -5.844 1 98.31 99 ALA A C 1
ATOM 797 O O . ALA A 1 99 ? 8.906 -7.977 -7.074 1 98.31 99 ALA A O 1
ATOM 798 N N . SER A 1 100 ? 9.062 -6.934 -5.145 1 97.19 100 SER A N 1
ATOM 799 C CA . SER A 1 100 ? 9.539 -5.688 -5.738 1 97.19 100 SER A CA 1
ATOM 800 C C . SER A 1 100 ? 10.898 -5.289 -5.168 1 97.19 100 SER A C 1
ATOM 802 O O . SER A 1 100 ? 11.234 -5.648 -4.039 1 97.19 100 SER A O 1
ATOM 804 N N . ALA A 1 101 ? 11.656 -4.539 -6.012 1 95.12 101 ALA A N 1
ATOM 805 C CA . ALA A 1 101 ? 12.938 -3.994 -5.559 1 95.12 101 ALA A CA 1
ATOM 806 C C . ALA A 1 101 ? 12.727 -2.822 -4.605 1 95.12 101 ALA A C 1
ATOM 808 O O . ALA A 1 101 ? 13.656 -2.414 -3.902 1 95.12 101 ALA A O 1
ATOM 809 N N . GLY A 1 102 ? 11.609 -2.234 -4.625 1 90.25 102 GLY A N 1
ATOM 810 C CA . GLY A 1 102 ? 11.273 -1.193 -3.668 1 90.25 102 GLY A CA 1
ATOM 811 C C . GLY A 1 102 ? 11.742 0.184 -4.09 1 90.25 102 GLY A C 1
ATOM 812 O O . GLY A 1 102 ? 11.711 1.128 -3.297 1 90.25 102 GLY A O 1
ATOM 813 N N . ARG A 1 103 ? 12.164 0.335 -5.367 1 88.19 103 ARG A N 1
ATOM 814 C CA . ARG A 1 103 ? 12.727 1.605 -5.812 1 88.19 103 ARG A CA 1
ATOM 815 C C . ARG A 1 103 ? 11.648 2.502 -6.414 1 88.19 103 ARG A C 1
ATOM 817 O O . ARG A 1 103 ? 11.797 3.727 -6.445 1 88.19 103 ARG A O 1
ATOM 824 N N . HIS A 1 104 ? 10.578 1.856 -6.965 1 87.12 104 HIS A N 1
ATOM 825 C CA . HIS A 1 104 ? 9.484 2.576 -7.609 1 87.12 104 HIS A CA 1
ATOM 826 C C . HIS A 1 104 ? 8.133 2.141 -7.055 1 87.12 104 HIS A C 1
ATOM 828 O O . HIS A 1 104 ? 7.926 0.96 -6.762 1 87.12 104 HIS A O 1
ATOM 834 N N . PRO A 1 105 ? 7.27 3.143 -6.961 1 86.38 105 PRO A N 1
ATOM 835 C CA . PRO A 1 105 ? 5.922 2.77 -6.527 1 86.38 105 PRO A CA 1
ATOM 836 C C . PRO A 1 105 ? 5.105 2.117 -7.637 1 86.38 105 PRO A C 1
ATOM 838 O O . PRO A 1 105 ? 5.465 2.219 -8.812 1 86.38 105 PRO A O 1
ATOM 841 N N . GLY A 1 106 ? 4.047 1.436 -7.207 1 91.06 106 GLY A N 1
ATOM 842 C CA . GLY A 1 106 ? 3.039 1.007 -8.164 1 91.06 106 GLY A CA 1
ATOM 843 C C . GLY A 1 106 ? 3.377 -0.311 -8.836 1 91.06 106 GLY A C 1
ATOM 844 O O . GLY A 1 106 ? 2.76 -0.679 -9.836 1 91.06 106 GLY A O 1
ATOM 845 N N . VAL A 1 107 ? 4.312 -1.073 -8.281 1 94.5 107 VAL A N 1
ATOM 846 C CA . VAL A 1 107 ? 4.758 -2.316 -8.906 1 94.5 107 VAL A CA 1
ATOM 847 C C . VAL A 1 107 ? 3.615 -3.33 -8.906 1 94.5 107 VAL A C 1
ATOM 849 O O . VAL A 1 107 ? 3.297 -3.91 -9.953 1 94.5 107 VAL A O 1
ATOM 852 N N . ALA A 1 108 ? 2.959 -3.52 -7.766 1 96.25 108 ALA A N 1
ATOM 853 C CA . ALA A 1 108 ? 1.868 -4.488 -7.684 1 96.25 108 ALA A CA 1
ATOM 854 C C . ALA A 1 108 ? 0.748 -4.133 -8.656 1 96.25 108 ALA A C 1
ATOM 856 O O . ALA A 1 108 ? 0.234 -5.004 -9.367 1 96.25 108 ALA A O 1
ATOM 857 N N . ALA A 1 109 ? 0.425 -2.902 -8.742 1 94 109 ALA A N 1
ATOM 858 C CA . ALA A 1 109 ? -0.628 -2.447 -9.641 1 94 109 ALA A CA 1
ATOM 859 C C . ALA A 1 109 ? -0.258 -2.721 -11.102 1 94 109 ALA A C 1
ATOM 861 O O . ALA A 1 109 ? -1.096 -3.168 -11.883 1 94 109 ALA A O 1
ATOM 862 N N . ALA A 1 110 ? 0.973 -2.404 -11.445 1 95.81 110 ALA A N 1
ATOM 863 C CA . ALA A 1 110 ? 1.448 -2.646 -12.805 1 95.81 110 ALA A CA 1
ATOM 864 C C . ALA A 1 110 ? 1.381 -4.129 -13.148 1 95.81 110 ALA A C 1
ATOM 866 O O . ALA A 1 110 ? 0.939 -4.5 -14.242 1 95.81 110 ALA A O 1
ATOM 867 N N . VAL A 1 111 ? 1.769 -4.984 -12.227 1 97.94 111 VAL A N 1
ATOM 868 C CA . VAL A 1 111 ? 1.788 -6.43 -12.422 1 97.94 111 VAL A CA 1
ATOM 869 C C . VAL A 1 111 ? 0.361 -6.945 -12.602 1 97.94 111 VAL A C 1
ATOM 871 O O . VAL A 1 111 ? 0.083 -7.723 -13.516 1 97.94 111 VAL A O 1
ATOM 874 N N . ILE A 1 112 ? -0.532 -6.477 -11.75 1 97.44 112 ILE A N 1
ATOM 875 C CA . ILE A 1 112 ? -1.927 -6.902 -11.805 1 97.44 112 ILE A CA 1
ATOM 876 C C . ILE A 1 112 ? -2.541 -6.504 -13.141 1 97.44 112 ILE A C 1
ATOM 878 O O . ILE A 1 112 ? -3.209 -7.312 -13.789 1 97.44 112 ILE A O 1
ATOM 882 N N . THR A 1 113 ? -2.275 -5.324 -13.57 1 95.5 113 THR A N 1
ATOM 883 C CA . THR A 1 113 ? -2.777 -4.836 -14.852 1 95.5 113 THR A CA 1
ATOM 884 C C . THR A 1 113 ? -2.244 -5.684 -16 1 95.5 113 THR A C 1
ATOM 886 O O . THR A 1 113 ? -3.004 -6.082 -16.891 1 95.5 113 THR A O 1
ATOM 889 N N . TRP A 1 114 ? -1.028 -5.934 -15.969 1 97.56 114 TRP A N 1
ATOM 890 C CA . TRP A 1 114 ? -0.412 -6.734 -17.016 1 97.56 114 TRP A CA 1
ATOM 891 C C . TRP A 1 114 ? -1.022 -8.133 -17.062 1 97.56 114 TRP A C 1
ATOM 893 O O . TRP A 1 114 ? -1.334 -8.648 -18.141 1 97.56 114 TRP A O 1
ATOM 903 N N . CYS A 1 115 ? -1.182 -8.766 -15.906 1 97.94 115 CYS A N 1
ATOM 904 C CA . CYS A 1 115 ? -1.727 -10.117 -15.836 1 97.94 115 CYS A CA 1
ATOM 905 C C . CYS A 1 115 ? -3.146 -10.156 -16.391 1 97.94 115 CYS A C 1
ATOM 907 O O . CYS A 1 115 ? -3.516 -11.102 -17.094 1 97.94 115 CYS A O 1
ATOM 909 N N . LEU A 1 116 ? -3.869 -9.148 -16.156 1 96.56 116 LEU A N 1
ATOM 910 C CA . LEU A 1 116 ? -5.27 -9.117 -16.562 1 96.56 116 LEU A CA 1
ATOM 911 C C . LEU A 1 116 ? -5.395 -8.953 -18.062 1 96.56 116 LEU A C 1
ATOM 913 O O . LEU A 1 116 ? -6.469 -9.172 -18.641 1 96.56 116 LEU A O 1
ATOM 917 N N . GLU A 1 117 ? -4.395 -8.555 -18.688 1 95.06 117 GLU A N 1
ATOM 918 C CA . GLU A 1 117 ? -4.375 -8.531 -20.141 1 95.06 117 GLU A CA 1
ATOM 919 C C . GLU A 1 117 ? -4.27 -9.945 -20.719 1 95.06 117 GLU A C 1
ATOM 921 O O . GLU A 1 117 ? -4.504 -10.156 -21.906 1 95.06 117 GLU A O 1
ATOM 926 N N . HIS A 1 118 ? -3.975 -10.922 -19.859 1 95.69 118 HIS A N 1
ATOM 927 C CA . HIS A 1 118 ? -3.684 -12.266 -20.344 1 95.69 118 HIS A CA 1
ATOM 928 C C . HIS A 1 118 ? -4.664 -13.289 -19.766 1 95.69 118 HIS A C 1
ATOM 930 O O . HIS A 1 118 ? -4.539 -14.484 -20.016 1 95.69 118 HIS A O 1
ATOM 936 N N . CYS A 1 119 ? -5.574 -12.852 -19.016 1 95.75 119 CYS A N 1
ATOM 937 C CA . CYS A 1 119 ? -6.605 -13.734 -18.484 1 95.75 119 CYS A CA 1
ATOM 938 C C . CYS A 1 119 ? -7.852 -12.945 -18.094 1 95.75 119 CYS A C 1
ATOM 940 O O . CYS A 1 119 ? -7.781 -11.734 -17.875 1 95.75 119 CYS A O 1
ATOM 942 N N . GLU A 1 120 ? -8.961 -13.656 -17.969 1 94.19 120 GLU A N 1
ATOM 943 C CA . GLU A 1 120 ? -10.227 -13.023 -17.609 1 94.19 120 GLU A CA 1
ATOM 944 C C . GLU A 1 120 ? -10.453 -13.094 -16.094 1 94.19 120 GLU A C 1
ATOM 946 O O . GLU A 1 120 ? -11.242 -12.312 -15.547 1 94.19 120 GLU A O 1
ATOM 951 N N . SER A 1 121 ? -9.898 -14.039 -15.523 1 97.44 121 SER A N 1
ATOM 952 C CA . SER A 1 121 ? -9.992 -14.266 -14.086 1 97.44 121 SER A CA 1
ATOM 953 C C . SER A 1 121 ? -8.609 -14.414 -13.453 1 97.44 121 SER A C 1
ATOM 955 O O . SER A 1 121 ? -7.832 -15.281 -13.859 1 97.44 121 SER A O 1
ATOM 957 N N . LEU A 1 122 ? -8.344 -13.523 -12.508 1 98.5 122 LEU A N 1
ATOM 958 C CA . LEU A 1 122 ? -7.039 -13.516 -11.867 1 98.5 122 LEU A CA 1
ATOM 959 C C . LEU A 1 122 ? -7.16 -13.836 -10.383 1 98.5 122 LEU A C 1
ATOM 961 O O . LEU A 1 122 ? -7.984 -13.25 -9.68 1 98.5 122 LEU A O 1
ATOM 965 N N . ARG A 1 123 ? -6.371 -14.828 -9.875 1 98.81 123 ARG A N 1
ATOM 966 C CA . ARG A 1 123 ? -6.387 -15.219 -8.469 1 98.81 123 ARG A CA 1
ATOM 967 C C . ARG A 1 123 ? -5.035 -14.953 -7.812 1 98.81 123 ARG A C 1
ATOM 969 O O . ARG A 1 123 ? -4.004 -14.938 -8.492 1 98.81 123 ARG A O 1
ATOM 976 N N . ALA A 1 124 ? -5.074 -14.719 -6.578 1 98.81 124 ALA A N 1
ATOM 977 C CA . ALA A 1 124 ? -3.896 -14.562 -5.727 1 98.81 124 ALA A CA 1
ATOM 978 C C . ALA A 1 124 ? -4.215 -14.938 -4.281 1 98.81 124 ALA A C 1
ATOM 980 O O . ALA A 1 124 ? -5.383 -15.078 -3.91 1 98.81 124 ALA A O 1
ATOM 981 N N . ASP A 1 125 ? -3.219 -15.172 -3.521 1 98.81 125 ASP A N 1
ATOM 982 C CA . ASP A 1 125 ? -3.373 -15.398 -2.088 1 98.81 125 ASP A CA 1
ATOM 983 C C . ASP A 1 125 ? -2.23 -14.758 -1.303 1 98.81 125 ASP A C 1
ATOM 985 O O . ASP A 1 125 ? -1.17 -14.477 -1.863 1 98.81 125 ASP A O 1
ATOM 989 N N . THR A 1 126 ? -2.477 -14.5 -0.072 1 98.5 126 THR A N 1
ATOM 990 C CA . THR A 1 126 ? -1.44 -13.953 0.795 1 98.5 126 THR A CA 1
ATOM 991 C C . THR A 1 126 ? -1.7 -14.328 2.252 1 98.5 126 THR A C 1
ATOM 993 O O . THR A 1 126 ? -2.809 -14.734 2.605 1 98.5 126 THR A O 1
ATOM 996 N N . HIS A 1 127 ? -0.638 -14.227 3.072 1 98 127 HIS A N 1
ATOM 997 C CA . HIS A 1 127 ? -0.69 -14.578 4.488 1 98 127 HIS A CA 1
ATOM 998 C C . HIS A 1 127 ? -1.511 -13.562 5.273 1 98 127 HIS A C 1
ATOM 1000 O O . HIS A 1 127 ? -1.548 -12.375 4.922 1 98 127 HIS A O 1
ATOM 1006 N N . ALA A 1 128 ? -2.111 -14.023 6.391 1 96.94 128 ALA A N 1
ATOM 1007 C CA . ALA A 1 128 ? -2.934 -13.164 7.242 1 96.94 128 ALA A CA 1
ATOM 1008 C C . ALA A 1 128 ? -2.119 -12.008 7.801 1 96.94 128 ALA A C 1
ATOM 1010 O O . ALA A 1 128 ? -2.658 -10.922 8.055 1 96.94 128 ALA A O 1
ATOM 1011 N N . ASP A 1 129 ? -0.808 -12.195 7.934 1 95.88 129 ASP A N 1
ATOM 1012 C CA . ASP A 1 129 ? 0.061 -11.172 8.508 1 95.88 129 ASP A CA 1
ATOM 1013 C C . ASP A 1 129 ? 0.503 -10.172 7.445 1 95.88 129 ASP A C 1
ATOM 1015 O O . ASP A 1 129 ? 1.043 -9.109 7.77 1 95.88 129 ASP A O 1
ATOM 1019 N N . ASN A 1 130 ? 0.331 -10.461 6.195 1 97.06 130 ASN A N 1
ATOM 1020 C CA . ASN A 1 130 ? 0.792 -9.586 5.125 1 97.06 130 ASN A CA 1
ATOM 1021 C C . ASN A 1 130 ? -0.221 -8.484 4.824 1 97.06 130 ASN A C 1
ATOM 1023 O O . ASN A 1 130 ? -0.838 -8.477 3.76 1 97.06 130 ASN A O 1
ATOM 1027 N N . LYS A 1 131 ? -0.306 -7.52 5.715 1 96.62 131 LYS A N 1
ATOM 1028 C CA . LYS A 1 131 ? -1.302 -6.453 5.625 1 96.62 131 LYS A CA 1
ATOM 1029 C C . LYS A 1 131 ? -1.048 -5.562 4.414 1 96.62 131 LYS A C 1
ATOM 1031 O O . LYS A 1 131 ? -1.989 -5.051 3.805 1 96.62 131 LYS A O 1
ATOM 1036 N N . ILE A 1 132 ? 0.186 -5.449 4.055 1 95.44 132 ILE A N 1
ATOM 1037 C CA . ILE A 1 132 ? 0.547 -4.648 2.891 1 95.44 132 ILE A CA 1
ATOM 1038 C C . ILE A 1 132 ? -0.038 -5.277 1.628 1 95.44 132 ILE A C 1
ATOM 1040 O O . ILE A 1 132 ? -0.719 -4.605 0.85 1 95.44 132 ILE A O 1
ATOM 1044 N N . MET A 1 133 ? 0.168 -6.527 1.419 1 97.44 133 MET A N 1
ATOM 1045 C CA . MET A 1 133 ? -0.342 -7.195 0.223 1 97.44 133 MET A CA 1
ATOM 1046 C C . MET A 1 133 ? -1.865 -7.258 0.243 1 97.44 133 MET A C 1
ATOM 1048 O O . MET A 1 133 ? -2.512 -7.102 -0.794 1 97.44 133 MET A O 1
ATOM 1052 N N . GLN A 1 134 ? -2.459 -7.512 1.427 1 97.44 134 GLN A N 1
ATOM 1053 C CA . GLN A 1 134 ? -3.912 -7.469 1.541 1 97.44 134 GLN A CA 1
ATOM 1054 C C . GLN A 1 134 ? -4.461 -6.133 1.049 1 97.44 134 GLN A C 1
ATOM 1056 O O . GLN A 1 134 ? -5.387 -6.098 0.234 1 97.44 134 GLN A O 1
ATOM 1061 N N . HIS A 1 135 ? -3.85 -5.121 1.506 1 95.5 135 HIS A N 1
ATOM 1062 C CA . HIS A 1 135 ? -4.254 -3.779 1.107 1 95.5 135 HIS A CA 1
ATOM 1063 C C . HIS A 1 135 ? -4.082 -3.574 -0.393 1 95.5 135 HIS A C 1
ATOM 1065 O O . HIS A 1 135 ? -4.977 -3.051 -1.061 1 95.5 135 HIS A O 1
ATOM 1071 N N . LEU A 1 136 ? -2.971 -3.984 -0.942 1 95.81 136 LEU A N 1
ATOM 1072 C CA . LEU A 1 136 ? -2.678 -3.807 -2.361 1 95.81 136 LEU A CA 1
ATOM 1073 C C . LEU A 1 136 ? -3.682 -4.566 -3.221 1 95.81 136 LEU A C 1
ATOM 1075 O O . LEU A 1 136 ? -4.172 -4.039 -4.223 1 95.81 136 LEU A O 1
ATOM 1079 N N . LEU A 1 137 ? -4.004 -5.793 -2.828 1 97.44 137 LEU A N 1
ATOM 1080 C CA . LEU A 1 137 ? -4.973 -6.582 -3.582 1 97.44 137 LEU A CA 1
ATOM 1081 C C . LEU A 1 137 ? -6.348 -5.926 -3.551 1 97.44 137 LEU A C 1
ATOM 1083 O O . LEU A 1 137 ? -6.973 -5.734 -4.594 1 97.44 137 LEU A O 1
ATOM 1087 N N . GLU A 1 138 ? -6.766 -5.531 -2.422 1 94.81 138 GLU A N 1
ATOM 1088 C CA . GLU A 1 138 ? -8.094 -4.938 -2.264 1 94.81 138 GLU A CA 1
ATOM 1089 C C . GLU A 1 138 ? -8.18 -3.584 -2.961 1 94.81 138 GLU A C 1
ATOM 1091 O O . GLU A 1 138 ? -9.156 -3.295 -3.648 1 94.81 138 GLU A O 1
ATOM 1096 N N . GLU A 1 139 ? -7.137 -2.846 -2.838 1 91.81 139 GLU A N 1
ATOM 1097 C CA . GLU A 1 139 ? -7.102 -1.536 -3.48 1 91.81 139 GLU A CA 1
ATOM 1098 C C . GLU A 1 139 ? -7.082 -1.668 -5 1 91.81 139 GLU A C 1
ATOM 1100 O O . GLU A 1 139 ? -7.504 -0.757 -5.715 1 91.81 139 GLU A O 1
ATOM 1105 N N . ASN A 1 140 ? -6.605 -2.777 -5.473 1 94.12 140 ASN A N 1
ATOM 1106 C CA . ASN A 1 140 ? -6.535 -2.992 -6.914 1 94.12 140 ASN A CA 1
ATOM 1107 C C . ASN A 1 140 ? -7.695 -3.852 -7.414 1 94.12 140 ASN A C 1
ATOM 1109 O O . ASN A 1 140 ? -7.605 -4.465 -8.477 1 94.12 140 ASN A O 1
ATOM 1113 N N . GLY A 1 141 ? -8.742 -4.012 -6.672 1 94.62 141 GLY A N 1
ATOM 1114 C CA . GLY A 1 141 ? -10.016 -4.5 -7.18 1 94.62 141 GLY A CA 1
ATOM 1115 C C . GLY A 1 141 ? -10.227 -5.984 -6.945 1 94.62 141 GLY A C 1
ATOM 1116 O O . GLY A 1 141 ? -11.172 -6.574 -7.473 1 94.62 141 GLY A O 1
ATOM 1117 N N . PHE A 1 142 ? -9.383 -6.598 -6.148 1 97.56 142 PHE A N 1
ATOM 1118 C CA . PHE A 1 142 ? -9.609 -7.996 -5.801 1 97.56 142 PHE A CA 1
ATOM 1119 C C . PHE A 1 142 ? -10.695 -8.125 -4.738 1 97.56 142 PHE A C 1
ATOM 1121 O O . PHE A 1 142 ? -10.844 -7.238 -3.893 1 97.56 142 PHE A O 1
ATOM 1128 N N . THR A 1 143 ? -11.359 -9.188 -4.832 1 97.81 143 THR A N 1
ATOM 1129 C CA . THR A 1 143 ? -12.336 -9.547 -3.811 1 97.81 143 THR A CA 1
ATOM 1130 C C . THR A 1 143 ? -11.82 -10.688 -2.939 1 97.81 143 THR A C 1
ATOM 1132 O O . THR A 1 143 ? -11.305 -11.68 -3.451 1 97.81 143 THR A O 1
ATOM 1135 N N . ARG A 1 144 ? -11.922 -10.469 -1.647 1 98.19 144 ARG A N 1
ATOM 1136 C CA . ARG A 1 144 ? -11.602 -11.555 -0.727 1 98.19 144 ARG A CA 1
ATOM 1137 C C . ARG A 1 144 ? -12.586 -12.711 -0.876 1 98.19 144 ARG A C 1
ATOM 1139 O O . ARG A 1 144 ? -13.797 -12.508 -0.803 1 98.19 144 ARG A O 1
ATOM 1146 N N . CYS A 1 145 ? -12.078 -13.938 -1.009 1 98.75 145 CYS A N 1
ATOM 1147 C CA . CYS A 1 145 ? -12.961 -15.039 -1.377 1 98.75 145 CYS A CA 1
ATOM 1148 C C . CYS A 1 145 ? -13.023 -16.078 -0.268 1 98.75 145 CYS A C 1
ATOM 1150 O O . CYS A 1 145 ? -13.961 -16.875 -0.211 1 98.75 145 CYS A O 1
ATOM 1152 N N . GLY A 1 146 ? -12.023 -16.141 0.532 1 98.75 146 GLY A N 1
ATOM 1153 C CA . GLY A 1 146 ? -12 -17.141 1.589 1 98.75 146 GLY A CA 1
ATOM 1154 C C . GLY A 1 146 ? -10.594 -17.547 1.995 1 98.75 146 GLY A C 1
ATOM 1155 O O . GLY A 1 146 ? -9.648 -16.75 1.865 1 98.75 146 GLY A O 1
ATOM 1156 N N . ILE A 1 147 ? -10.5 -18.781 2.594 1 98.88 147 ILE A N 1
ATOM 1157 C CA . ILE A 1 147 ? -9.227 -19.266 3.111 1 98.88 147 ILE A CA 1
ATOM 1158 C C . ILE A 1 147 ? -8.82 -20.547 2.365 1 98.88 147 ILE A C 1
ATOM 1160 O O . ILE A 1 147 ? -9.625 -21.469 2.205 1 98.88 147 ILE A O 1
ATOM 1164 N N . ILE A 1 148 ? -7.664 -20.547 1.845 1 98.81 148 ILE A N 1
ATOM 1165 C CA . ILE A 1 148 ? -7.074 -21.75 1.265 1 98.81 148 ILE A CA 1
ATOM 1166 C C . ILE A 1 148 ? -5.844 -22.156 2.07 1 98.81 148 ILE A C 1
ATOM 1168 O O . ILE A 1 148 ? -5.445 -21.453 3.002 1 98.81 148 ILE A O 1
ATOM 1172 N N . HIS A 1 149 ? -5.293 -23.359 1.731 1 98.44 149 HIS A N 1
ATOM 1173 C CA . HIS A 1 149 ? -4.074 -23.844 2.377 1 98.44 149 HIS A CA 1
ATOM 1174 C C . HIS A 1 149 ? -3.004 -24.188 1.346 1 98.44 149 HIS A C 1
ATOM 1176 O O . HIS A 1 149 ? -3.285 -24.859 0.355 1 98.44 149 HIS A O 1
ATOM 1182 N N . VAL A 1 150 ? -1.862 -23.656 1.601 1 97.25 150 VAL A N 1
ATOM 1183 C CA . VAL A 1 150 ? -0.784 -23.953 0.662 1 97.25 150 VAL A CA 1
ATOM 1184 C C . VAL A 1 150 ? -0.175 -25.312 0.987 1 97.25 150 VAL A C 1
ATOM 1186 O O . VAL A 1 150 ? -0.69 -26.047 1.836 1 97.25 150 VAL A O 1
ATOM 1189 N N . GLU A 1 151 ? 0.87 -25.641 0.317 1 93.75 151 GLU A N 1
ATOM 1190 C CA . GLU A 1 151 ? 1.392 -27 0.338 1 93.75 151 GLU A CA 1
ATOM 1191 C C . GLU A 1 151 ? 1.776 -27.438 1.754 1 93.75 151 GLU A C 1
ATOM 1193 O O . GLU A 1 151 ? 1.568 -28.578 2.141 1 93.75 151 GLU A O 1
ATOM 1198 N N . ASP A 1 152 ? 2.297 -26.453 2.57 1 93.25 152 ASP A N 1
ATOM 1199 C CA . ASP A 1 152 ? 2.752 -26.797 3.916 1 93.25 152 ASP A CA 1
ATOM 1200 C C . ASP A 1 152 ? 1.601 -26.734 4.914 1 93.25 152 ASP A C 1
ATOM 1202 O O . ASP A 1 152 ? 1.815 -26.859 6.125 1 93.25 152 ASP A O 1
ATOM 1206 N N . GLY A 1 153 ? 0.426 -26.516 4.391 1 96 153 GLY A N 1
ATOM 1207 C CA . GLY A 1 153 ? -0.771 -26.562 5.215 1 96 153 GLY A CA 1
ATOM 1208 C C . GLY A 1 153 ? -1.117 -25.219 5.824 1 96 153 GLY A C 1
ATOM 1209 O O . GLY A 1 153 ? -2.174 -25.062 6.445 1 96 153 GLY A O 1
ATOM 1210 N N . THR A 1 154 ? -0.263 -24.266 5.691 1 96.75 154 THR A N 1
ATOM 1211 C CA . THR A 1 154 ? -0.513 -22.953 6.285 1 96.75 154 THR A CA 1
ATOM 1212 C C . THR A 1 154 ? -1.622 -22.219 5.535 1 96.75 154 THR A C 1
ATOM 1214 O O . THR A 1 154 ? -1.695 -22.281 4.309 1 96.75 154 THR A O 1
ATOM 1217 N N . PRO A 1 155 ? -2.479 -21.531 6.293 1 98.38 155 PRO A N 1
ATOM 1218 C CA . PRO A 1 155 ? -3.596 -20.828 5.652 1 98.38 155 PRO A CA 1
ATOM 1219 C C . PRO A 1 155 ? -3.16 -19.562 4.934 1 98.38 155 PRO A C 1
ATOM 1221 O O . PRO A 1 155 ? -2.18 -18.922 5.332 1 98.38 155 PRO A O 1
ATOM 1224 N N . ARG A 1 156 ? -3.877 -19.281 3.852 1 98.75 156 ARG A N 1
ATOM 1225 C CA . ARG A 1 156 ? -3.775 -18.031 3.117 1 98.75 156 ARG A CA 1
ATOM 1226 C C . ARG A 1 156 ? -5.156 -17.438 2.85 1 98.75 156 ARG A C 1
ATOM 1228 O O . ARG A 1 156 ? -6.129 -18.172 2.672 1 98.75 156 ARG A O 1
ATOM 1235 N N . ILE A 1 157 ? -5.211 -16.094 2.887 1 98.75 157 ILE A N 1
ATOM 1236 C CA . ILE A 1 157 ? -6.41 -15.422 2.398 1 98.75 157 ILE A CA 1
ATOM 1237 C C . ILE A 1 157 ? -6.414 -15.422 0.871 1 98.75 157 ILE A C 1
ATOM 1239 O O . ILE A 1 157 ? -5.449 -14.984 0.241 1 98.75 157 ILE A O 1
ATOM 1243 N N . ALA A 1 158 ? -7.5 -15.906 0.292 1 98.88 158 ALA A N 1
ATOM 1244 C CA . ALA A 1 158 ? -7.613 -16.047 -1.157 1 98.88 158 ALA A CA 1
ATOM 1245 C C . ALA A 1 158 ? -8.383 -14.875 -1.761 1 98.88 158 ALA A C 1
ATOM 1247 O O . ALA A 1 158 ? -9.375 -14.406 -1.182 1 98.88 158 ALA A O 1
ATOM 1248 N N . TYR A 1 159 ? -7.953 -14.43 -2.947 1 98.81 159 TYR A N 1
ATOM 1249 C CA . TYR A 1 159 ? -8.555 -13.305 -3.654 1 98.81 159 TYR A CA 1
ATOM 1250 C C . TYR A 1 159 ? -8.789 -13.648 -5.121 1 98.81 159 TYR A C 1
ATOM 1252 O O . TYR A 1 159 ? -8.062 -14.453 -5.703 1 98.81 159 TYR A O 1
ATOM 1260 N N . GLN A 1 160 ? -9.781 -12.961 -5.691 1 98.75 160 GLN A N 1
ATOM 1261 C CA . GLN A 1 160 ? -10.047 -13.102 -7.117 1 98.75 160 GLN A CA 1
ATOM 1262 C C . GLN A 1 160 ? -10.5 -11.773 -7.723 1 98.75 160 GLN A C 1
ATOM 1264 O O . GLN A 1 160 ? -11.234 -11.016 -7.086 1 98.75 160 GLN A O 1
ATOM 1269 N N . LYS A 1 161 ? -10 -11.492 -8.859 1 98 161 LYS A N 1
ATOM 1270 C CA . LYS A 1 161 ? -10.414 -10.328 -9.641 1 98 161 LYS A CA 1
ATOM 1271 C C . LYS A 1 161 ? -10.797 -10.727 -11.062 1 98 161 LYS A C 1
ATOM 1273 O O . LYS A 1 161 ? -10.055 -11.445 -11.727 1 98 161 LYS A O 1
ATOM 1278 N N . MET A 1 162 ? -11.945 -10.242 -11.492 1 95.81 162 MET A N 1
ATOM 1279 C CA . MET A 1 162 ? -12.414 -10.508 -12.852 1 95.81 162 MET A CA 1
ATOM 1280 C C . MET A 1 162 ? -12.062 -9.352 -13.781 1 95.81 162 MET A C 1
ATOM 1282 O O . MET A 1 162 ? -12.133 -8.188 -13.391 1 95.81 162 MET A O 1
ATOM 1286 N N . SER A 1 163 ? -11.695 -9.688 -15.055 1 88.25 163 SER A N 1
ATOM 1287 C CA . SER A 1 163 ? -11.469 -8.641 -16.047 1 88.25 163 SER A CA 1
ATOM 1288 C C . SER A 1 163 ? -12.781 -8 -16.484 1 88.25 163 SER A C 1
ATOM 1290 O O . SER A 1 163 ? -13.805 -8.68 -16.594 1 88.25 163 SER A O 1
ATOM 1292 N N . LEU A 1 164 ? -12.992 -6.699 -16.484 1 70.25 164 LEU A N 1
ATOM 1293 C CA . LEU A 1 164 ? -14.203 -6.02 -16.938 1 70.25 164 LEU A CA 1
ATOM 1294 C C . LEU A 1 164 ? -14.375 -6.125 -18.438 1 70.25 164 LEU A C 1
ATOM 1296 O O . LEU A 1 164 ? -15.477 -5.969 -18.953 1 70.25 164 LEU A O 1
ATOM 1300 N N . THR A 1 165 ? -13.445 -6.305 -19.375 1 57.25 165 THR A N 1
ATOM 1301 C CA . THR A 1 165 ? -13.594 -6.254 -20.828 1 57.25 165 THR A CA 1
ATOM 1302 C C . THR A 1 165 ? -14.18 -7.562 -21.359 1 57.25 165 THR A C 1
ATOM 1304 O O . THR A 1 165 ? -14.578 -7.641 -22.516 1 57.25 165 THR A O 1
ATOM 1307 N N . LEU A 1 166 ? -14.273 -8.688 -20.828 1 48.16 166 LEU A N 1
ATOM 1308 C CA . LEU A 1 166 ? -14.336 -9.875 -21.688 1 48.16 166 LEU A CA 1
ATOM 1309 C C . LEU A 1 166 ? -15.773 -10.211 -22.047 1 48.16 166 LEU A C 1
ATOM 1311 O O . LEU A 1 166 ? -16.047 -11.266 -22.625 1 48.16 166 LEU A O 1
ATOM 1315 N N . PRO A 1 167 ? -16.938 -9.633 -22.25 1 42.81 167 PRO A N 1
ATOM 1316 C CA . PRO A 1 167 ? -17.766 -10.617 -22.953 1 42.81 167 PRO A CA 1
ATOM 1317 C C . PRO A 1 167 ? -17.234 -10.961 -24.344 1 42.81 167 PRO A C 1
ATOM 1319 O O . PRO A 1 167 ? -17.094 -10.078 -25.188 1 42.81 167 PRO A O 1
ATOM 1322 N N . LEU A 1 168 ? -16.125 -11.508 -24.703 1 35.19 168 LEU A N 1
ATOM 1323 C CA . LEU A 1 168 ? -16.156 -11.906 -26.109 1 35.19 168 LEU A CA 1
ATOM 1324 C C . LEU A 1 168 ? -17.406 -12.719 -26.422 1 35.19 168 LEU A C 1
ATOM 1326 O O . LEU A 1 168 ? -17.734 -13.664 -25.688 1 35.19 168 LEU A O 1
ATOM 1330 N N . ARG A 1 169 ? -18.406 -12.102 -27.141 1 34.16 169 ARG A N 1
ATOM 1331 C CA . ARG A 1 169 ? -19.422 -12.82 -27.906 1 34.16 169 ARG A CA 1
ATOM 1332 C C . ARG A 1 169 ? -18.844 -14.055 -28.578 1 34.16 169 ARG A C 1
ATOM 1334 O O . ARG A 1 169 ? -17.953 -13.938 -29.438 1 34.16 169 ARG A O 1
ATOM 1341 N N . ARG A 1 170 ? -18.547 -15.039 -27.75 1 32.22 170 ARG A N 1
ATOM 1342 C CA . ARG A 1 170 ? -18.469 -16.25 -28.562 1 32.22 170 ARG A CA 1
ATOM 1343 C C . ARG A 1 170 ? -19.703 -16.406 -29.438 1 32.22 170 ARG A C 1
ATOM 1345 O O . ARG A 1 170 ? -20.812 -16.609 -28.922 1 32.22 170 ARG A O 1
ATOM 1352 N N . ASP A 1 171 ? -19.797 -15.539 -30.5 1 27.92 171 ASP A N 1
ATOM 1353 C CA . ASP A 1 171 ? -20.578 -16.188 -31.547 1 27.92 171 ASP A CA 1
ATOM 1354 C C . ASP A 1 171 ? -20.016 -17.562 -31.875 1 27.92 171 ASP A C 1
ATOM 1356 O O . ASP A 1 171 ? -18.797 -17.766 -31.859 1 27.92 171 ASP A O 1
ATOM 1360 N N . MET B 1 1 ? -12.641 11.695 -13.711 1 87.81 1 MET B N 1
ATOM 1361 C CA . MET B 1 1 ? -12.07 13.016 -13.445 1 87.81 1 MET B CA 1
ATOM 1362 C C . MET B 1 1 ? -11.539 13.102 -12.016 1 87.81 1 MET B C 1
ATOM 1364 O O . MET B 1 1 ? -12.211 12.68 -11.07 1 87.81 1 MET B O 1
ATOM 1368 N N . LYS B 1 2 ? -10.352 13.539 -11.727 1 92.94 2 LYS B N 1
ATOM 1369 C CA . LYS B 1 2 ? -9.719 13.711 -10.422 1 92.94 2 LYS B CA 1
ATOM 1370 C C . LYS B 1 2 ? -9.609 15.188 -10.055 1 92.94 2 LYS B C 1
ATOM 1372 O O . LYS B 1 2 ? -9.273 16.016 -10.898 1 92.94 2 LYS B O 1
ATOM 1377 N N . MET B 1 3 ? -10.023 15.508 -8.781 1 95.12 3 MET B N 1
ATOM 1378 C CA . MET B 1 3 ? -10.031 16.906 -8.359 1 95.12 3 MET B CA 1
ATOM 1379 C C . MET B 1 3 ? -9.664 17.031 -6.883 1 95.12 3 MET B C 1
ATOM 1381 O O . MET B 1 3 ? -10.07 16.203 -6.07 1 95.12 3 MET B O 1
ATOM 1385 N N . PHE B 1 4 ? -8.93 18.141 -6.555 1 98.5 4 PHE B N 1
ATOM 1386 C CA . PHE B 1 4 ? -8.695 18.531 -5.168 1 98.5 4 PHE B CA 1
ATOM 1387 C C . PHE B 1 4 ? -9.398 19.844 -4.852 1 98.5 4 PHE B C 1
ATOM 1389 O O . PHE B 1 4 ? -9.406 20.766 -5.68 1 98.5 4 PHE B O 1
ATOM 1396 N N . ARG B 1 5 ? -9.914 19.953 -3.672 1 98.31 5 ARG B N 1
ATOM 1397 C CA . ARG B 1 5 ? -10.461 21.234 -3.227 1 98.31 5 ARG B CA 1
ATOM 1398 C C . ARG B 1 5 ? -10.492 21.312 -1.703 1 98.31 5 ARG B C 1
ATOM 1400 O O . ARG B 1 5 ? -10.445 20.281 -1.021 1 98.31 5 ARG B O 1
ATOM 1407 N N . GLY B 1 6 ? -10.633 22.516 -1.193 1 98.69 6 GLY B N 1
ATOM 1408 C CA . GLY B 1 6 ? -10.82 22.688 0.239 1 98.69 6 GLY B CA 1
ATOM 1409 C C . GLY B 1 6 ? -12.148 22.156 0.738 1 98.69 6 GLY B C 1
ATOM 1410 O O . GLY B 1 6 ? -13.164 22.266 0.046 1 98.69 6 GLY B O 1
ATOM 1411 N N . ALA B 1 7 ? -12.133 21.656 1.943 1 98.88 7 ALA B N 1
ATOM 1412 C CA . ALA B 1 7 ? -13.367 21.188 2.557 1 98.88 7 ALA B CA 1
ATOM 1413 C C . ALA B 1 7 ? -14.227 22.344 3.045 1 98.88 7 ALA B C 1
ATOM 1415 O O . ALA B 1 7 ? -13.695 23.406 3.4 1 98.88 7 ALA B O 1
ATOM 1416 N N . ARG B 1 8 ? -15.531 22.156 3.021 1 98.56 8 ARG B N 1
ATOM 1417 C CA . ARG B 1 8 ? -16.516 23.078 3.584 1 98.56 8 ARG B CA 1
ATOM 1418 C C . ARG B 1 8 ? -17.328 22.406 4.688 1 98.56 8 ARG B C 1
ATOM 1420 O O . ARG B 1 8 ? -17.359 21.172 4.781 1 98.56 8 ARG B O 1
ATOM 1427 N N . ARG B 1 9 ? -17.984 23.312 5.488 1 98.38 9 ARG B N 1
ATOM 1428 C CA . ARG B 1 9 ? -18.781 22.766 6.586 1 98.38 9 ARG B CA 1
ATOM 1429 C C . ARG B 1 9 ? -19.844 21.812 6.066 1 98.38 9 ARG B C 1
ATOM 1431 O O . ARG B 1 9 ? -20.188 20.828 6.746 1 98.38 9 ARG B O 1
ATOM 1438 N N . ALA B 1 10 ? -20.328 22.031 4.926 1 98.31 10 ALA B N 1
ATOM 1439 C CA . ALA B 1 10 ? -21.359 21.188 4.336 1 98.31 10 ALA B CA 1
ATOM 1440 C C . ALA B 1 10 ? -20.828 19.781 4.027 1 98.31 10 ALA B C 1
ATOM 1442 O O . ALA B 1 10 ? -21.594 18.859 3.801 1 98.31 10 ALA B O 1
ATOM 1443 N N . ASP B 1 11 ? -19.484 19.625 3.961 1 98.56 11 ASP B N 1
ATOM 1444 C CA . ASP B 1 11 ? -18.859 18.344 3.654 1 98.56 11 ASP B CA 1
ATOM 1445 C C . ASP B 1 11 ? -18.688 17.5 4.914 1 98.56 11 ASP B C 1
ATOM 1447 O O . ASP B 1 11 ? -18.312 16.328 4.836 1 98.56 11 ASP B O 1
ATOM 1451 N N . LEU B 1 12 ? -18.984 18.031 6.055 1 98.62 12 LEU B N 1
ATOM 1452 C CA . LEU B 1 12 ? -18.562 17.453 7.328 1 98.62 12 LEU B CA 1
ATOM 1453 C C . LEU B 1 12 ? -19.156 16.062 7.52 1 98.62 12 LEU B C 1
ATOM 1455 O O . LEU B 1 12 ? -18.453 15.141 7.922 1 98.62 12 LEU B O 1
ATOM 1459 N N . ASP B 1 13 ? -20.391 15.891 7.23 1 98.31 13 ASP B N 1
ATOM 1460 C CA . ASP B 1 13 ? -21.031 14.594 7.422 1 98.31 13 ASP B CA 1
ATOM 1461 C C . ASP B 1 13 ? -20.328 13.508 6.609 1 98.31 13 ASP B C 1
ATOM 1463 O O . ASP B 1 13 ? -20.062 12.414 7.117 1 98.31 13 ASP B O 1
ATOM 1467 N N . ALA B 1 14 ? -20.078 13.805 5.367 1 98.38 14 ALA B N 1
ATOM 1468 C CA . ALA B 1 14 ? -19.391 12.859 4.488 1 98.38 14 ALA B CA 1
ATOM 1469 C C . ALA B 1 14 ? -17.984 12.578 4.973 1 98.38 14 ALA B C 1
ATOM 1471 O O . ALA B 1 14 ? -17.5 11.445 4.895 1 98.38 14 ALA B O 1
ATOM 1472 N N . ILE B 1 15 ? -17.344 13.555 5.465 1 98.69 15 ILE B N 1
ATOM 1473 C CA . ILE B 1 15 ? -15.977 13.438 5.977 1 98.69 15 ILE B CA 1
ATOM 1474 C C . ILE B 1 15 ? -15.953 12.516 7.188 1 98.69 15 ILE B C 1
ATOM 1476 O O . ILE B 1 15 ? -15.109 11.625 7.285 1 98.69 15 ILE B O 1
ATOM 1480 N N . LEU B 1 16 ? -16.906 12.695 8.039 1 98.56 16 LEU B N 1
ATOM 1481 C CA . LEU B 1 16 ? -16.984 11.875 9.242 1 98.56 16 LEU B CA 1
ATOM 1482 C C . LEU B 1 16 ? -17.188 10.406 8.898 1 98.56 16 LEU B C 1
ATOM 1484 O O . LEU B 1 16 ? -16.625 9.523 9.555 1 98.56 16 LEU B O 1
ATOM 1488 N N . LYS B 1 17 ? -17.922 10.195 7.898 1 97.94 17 LYS B N 1
ATOM 1489 C CA . LYS B 1 17 ? -18.141 8.82 7.461 1 97.94 17 LYS B CA 1
ATOM 1490 C C . LYS B 1 17 ? -16.859 8.188 6.941 1 97.94 17 LYS B C 1
ATOM 1492 O O . LYS B 1 17 ? -16.594 7.008 7.191 1 97.94 17 LYS B O 1
ATOM 1497 N N . ILE B 1 18 ? -16.062 8.914 6.219 1 98.06 18 ILE B N 1
ATOM 1498 C CA . ILE B 1 18 ? -14.789 8.422 5.699 1 98.06 18 ILE B CA 1
ATOM 1499 C C . ILE B 1 18 ? -13.852 8.07 6.855 1 98.06 18 ILE B C 1
ATOM 1501 O O . ILE B 1 18 ? -13.211 7.02 6.848 1 98.06 18 ILE B O 1
ATOM 1505 N N . TYR B 1 19 ? -13.797 8.906 7.824 1 98.44 19 TYR B N 1
ATOM 1506 C CA . TYR B 1 19 ? -12.914 8.648 8.953 1 98.44 19 TYR B CA 1
ATOM 1507 C C . TYR B 1 19 ? -13.391 7.438 9.758 1 98.44 19 TYR B C 1
ATOM 1509 O O . TYR B 1 19 ? -12.578 6.668 10.273 1 98.44 19 TYR B O 1
ATOM 1517 N N . ALA B 1 20 ? -14.719 7.277 9.906 1 97.75 20 ALA B N 1
ATOM 1518 C CA . ALA B 1 20 ? -15.25 6.098 10.594 1 97.75 20 ALA B CA 1
ATOM 1519 C C . ALA B 1 20 ? -14.812 4.816 9.883 1 97.75 20 ALA B C 1
ATOM 1521 O O . ALA B 1 20 ? -14.359 3.867 10.531 1 97.75 20 ALA B O 1
ATOM 1522 N N . ARG B 1 21 ? -14.914 4.84 8.625 1 96.19 21 ARG B N 1
ATOM 1523 C CA . ARG B 1 21 ? -14.5 3.688 7.832 1 96.19 21 ARG B CA 1
ATOM 1524 C C . ARG B 1 21 ? -12.992 3.457 7.957 1 96.19 21 ARG B C 1
ATOM 1526 O O . ARG B 1 21 ? -12.547 2.314 8.07 1 96.19 21 ARG B O 1
ATOM 1533 N N . ALA B 1 22 ? -12.258 4.512 7.879 1 96.88 22 ALA B N 1
ATOM 1534 C CA . ALA B 1 22 ? -10.805 4.422 7.965 1 96.88 22 ALA B CA 1
ATOM 1535 C C . ALA B 1 22 ? -10.367 3.848 9.305 1 96.88 22 ALA B C 1
ATOM 1537 O O . ALA B 1 22 ? -9.438 3.037 9.375 1 96.88 22 ALA B O 1
ATOM 1538 N N . ARG B 1 23 ? -11.047 4.219 10.406 1 97.56 23 ARG B N 1
ATOM 1539 C CA . ARG B 1 23 ? -10.727 3.678 11.727 1 97.56 23 ARG B CA 1
ATOM 1540 C C . ARG B 1 23 ? -10.953 2.17 11.766 1 97.56 23 ARG B C 1
ATOM 1542 O O . ARG B 1 23 ? -10.141 1.432 12.328 1 97.56 23 ARG B O 1
ATOM 1549 N N . GLN B 1 24 ? -12.016 1.766 11.188 1 96.31 24 GLN B N 1
ATOM 1550 C CA . GLN B 1 24 ? -12.305 0.336 11.133 1 96.31 24 GLN B CA 1
ATOM 1551 C C . GLN B 1 24 ? -11.258 -0.406 10.305 1 96.31 24 GLN B C 1
ATOM 1553 O O . GLN B 1 24 ? -10.781 -1.473 10.711 1 96.31 24 GLN B O 1
ATOM 1558 N N . ALA B 1 25 ? -10.898 0.178 9.203 1 94.62 25 ALA B N 1
ATOM 1559 C CA . ALA B 1 25 ? -9.891 -0.427 8.336 1 94.62 25 ALA B CA 1
ATOM 1560 C C . ALA B 1 25 ? -8.547 -0.527 9.055 1 94.62 25 ALA B C 1
ATOM 1562 O O . ALA B 1 25 ? -7.828 -1.52 8.906 1 94.62 25 ALA B O 1
ATOM 1563 N N . MET B 1 26 ? -8.172 0.495 9.758 1 95.94 26 MET B N 1
ATOM 1564 C CA . MET B 1 26 ? -6.934 0.498 10.539 1 95.94 26 MET B CA 1
ATOM 1565 C C . MET B 1 26 ? -6.945 -0.618 11.578 1 95.94 26 MET B C 1
ATOM 1567 O O . MET B 1 26 ? -5.961 -1.342 11.727 1 95.94 26 MET B O 1
ATOM 1571 N N . ALA B 1 27 ? -8.07 -0.75 12.273 1 95.88 27 ALA B N 1
ATOM 1572 C CA . ALA B 1 27 ? -8.188 -1.804 13.273 1 95.88 27 ALA B CA 1
ATOM 1573 C C . ALA B 1 27 ? -8.047 -3.184 12.641 1 95.88 27 ALA B C 1
ATOM 1575 O O . ALA B 1 27 ? -7.285 -4.023 13.125 1 95.88 27 ALA B O 1
ATOM 1576 N N . ASP B 1 28 ? -8.664 -3.375 11.539 1 93.25 28 ASP B N 1
ATOM 1577 C CA . ASP B 1 28 ? -8.656 -4.652 10.836 1 93.25 28 ASP B CA 1
ATOM 1578 C C . ASP B 1 28 ? -7.258 -4.98 10.312 1 93.25 28 ASP B C 1
ATOM 1580 O O . ASP B 1 28 ? -6.906 -6.152 10.156 1 93.25 28 ASP B O 1
ATOM 1584 N N . SER B 1 29 ? -6.445 -3.957 10.086 1 93.5 29 SER B N 1
ATOM 1585 C CA . SER B 1 29 ? -5.125 -4.156 9.492 1 93.5 29 SER B CA 1
ATOM 1586 C C . SER B 1 29 ? -4.039 -4.188 10.562 1 93.5 29 SER B C 1
ATOM 1588 O O . SER B 1 29 ? -2.852 -4.094 10.25 1 93.5 29 SER B O 1
ATOM 1590 N N . GLY B 1 30 ? -4.418 -4.223 11.844 1 93.31 30 GLY B N 1
ATOM 1591 C CA . GLY B 1 30 ? -3.455 -4.406 12.914 1 93.31 30 GLY B CA 1
ATOM 1592 C C . GLY B 1 30 ? -3.021 -3.102 13.562 1 93.31 30 GLY B C 1
ATOM 1593 O O . GLY B 1 30 ? -1.979 -3.041 14.211 1 93.31 30 GLY B O 1
ATOM 1594 N N . ASN B 1 31 ? -3.756 -2.02 13.305 1 95.75 31 ASN B N 1
ATOM 1595 C CA . ASN B 1 31 ? -3.498 -0.693 13.852 1 95.75 31 ASN B CA 1
ATOM 1596 C C . ASN B 1 31 ? -4.73 -0.123 14.555 1 95.75 31 ASN B C 1
ATOM 1598 O O . ASN B 1 31 ? -5.215 0.949 14.188 1 95.75 31 ASN B O 1
ATOM 1602 N N . PRO B 1 32 ? -5.195 -0.7 15.672 1 95.5 32 PRO B N 1
ATOM 1603 C CA . PRO B 1 32 ? -6.477 -0.311 16.266 1 95.5 32 PRO B CA 1
ATOM 1604 C C . PRO B 1 32 ? -6.355 0.92 17.172 1 95.5 32 PRO B C 1
ATOM 1606 O O . PRO B 1 32 ? -7.363 1.569 17.469 1 95.5 32 PRO B O 1
ATOM 1609 N N . THR B 1 33 ? -5.156 1.308 17.578 1 95.5 33 THR B N 1
ATOM 1610 C CA . THR B 1 33 ? -5.07 2.254 18.688 1 95.5 33 THR B CA 1
ATOM 1611 C C . THR B 1 33 ? -4.633 3.629 18.203 1 95.5 33 THR B C 1
ATOM 1613 O O . THR B 1 33 ? -4.77 4.625 18.906 1 95.5 33 THR B O 1
ATOM 1616 N N . GLN B 1 34 ? -4.145 3.725 17 1 96.06 34 GLN B N 1
ATOM 1617 C CA . GLN B 1 34 ? -3.615 5 16.516 1 96.06 34 GLN B CA 1
ATOM 1618 C C . GLN B 1 34 ? -4.691 6.082 16.531 1 96.06 34 GLN B C 1
ATOM 1620 O O . GLN B 1 34 ? -4.457 7.188 17.031 1 96.06 34 GLN B O 1
ATOM 1625 N N . TRP B 1 35 ? -5.859 5.762 16.031 1 95.81 35 TRP B N 1
ATOM 1626 C CA . TRP B 1 35 ? -6.953 6.73 15.992 1 95.81 35 TRP B CA 1
ATOM 1627 C C . TRP B 1 35 ? -8.07 6.316 16.938 1 95.81 35 TRP B C 1
ATOM 1629 O O . TRP B 1 35 ? -8.945 7.121 17.281 1 95.81 35 TRP B O 1
ATOM 1639 N N . GLY B 1 36 ? -7.941 5.066 17.453 1 94.38 36 GLY B N 1
ATOM 1640 C CA . GLY B 1 36 ? -8.992 4.574 18.328 1 94.38 36 GLY B CA 1
ATOM 1641 C C . GLY B 1 36 ? -10.383 4.707 17.734 1 94.38 36 GLY B C 1
ATOM 1642 O O . GLY B 1 36 ? -10.562 4.508 16.531 1 94.38 36 GLY B O 1
ATOM 1643 N N . ASP B 1 37 ? -11.344 5.062 18.531 1 93.38 37 ASP B N 1
ATOM 1644 C CA . ASP B 1 37 ? -12.727 5.051 18.078 1 93.38 37 ASP B CA 1
ATOM 1645 C C . ASP B 1 37 ? -13.234 6.469 17.812 1 93.38 37 ASP B C 1
ATOM 1647 O O . ASP B 1 37 ? -14.359 6.66 17.359 1 93.38 37 ASP B O 1
ATOM 1651 N N . HIS B 1 38 ? -12.289 7.449 17.953 1 93.94 38 HIS B N 1
ATOM 1652 C CA . HIS B 1 38 ? -12.906 8.766 17.969 1 93.94 38 HIS B CA 1
ATOM 1653 C C . HIS B 1 38 ? -12.039 9.789 17.234 1 93.94 38 HIS B C 1
ATOM 1655 O O . HIS B 1 38 ? -12.484 10.914 16.969 1 93.94 38 HIS B O 1
ATOM 1661 N N . PHE B 1 39 ? -10.828 9.414 16.953 1 96.31 39 PHE B N 1
ATOM 1662 C CA . PHE B 1 39 ? -9.953 10.375 16.297 1 96.31 39 PHE B CA 1
ATOM 1663 C C . PHE B 1 39 ? -10.07 10.266 14.773 1 96.31 39 PHE B C 1
ATOM 1665 O O . PHE B 1 39 ? -10.133 9.156 14.227 1 96.31 39 PHE B O 1
ATOM 1672 N N . PRO B 1 40 ? -10.086 11.398 14.133 1 97.62 40 PRO B N 1
ATOM 1673 C CA . PRO B 1 40 ? -10.102 12.766 14.656 1 97.62 40 PRO B CA 1
ATOM 1674 C C . PRO B 1 40 ? -11.484 13.211 15.125 1 97.62 40 PRO B C 1
ATOM 1676 O O . PRO B 1 40 ? -12.492 12.859 14.5 1 97.62 40 PRO B O 1
ATOM 1679 N N . PRO B 1 41 ? -11.523 13.977 16.203 1 97.69 41 PRO B N 1
ATOM 1680 C CA . PRO B 1 41 ? -12.828 14.469 16.672 1 97.69 41 PRO B CA 1
ATOM 1681 C C . PRO B 1 41 ? -13.422 15.523 15.742 1 97.69 41 PRO B C 1
ATOM 1683 O O . PRO B 1 41 ? -12.688 16.234 15.055 1 97.69 41 PRO B O 1
ATOM 1686 N N . GLN B 1 42 ? -14.766 15.617 15.828 1 98 42 GLN B N 1
ATOM 1687 C CA . GLN B 1 42 ? -15.484 16.531 14.953 1 98 42 GLN B CA 1
ATOM 1688 C C . GLN B 1 42 ? -15 17.969 15.133 1 98 42 GLN B C 1
ATOM 1690 O O . GLN B 1 42 ? -14.852 18.703 14.156 1 98 42 GLN B O 1
ATOM 1695 N N . GLU B 1 43 ? -14.758 18.391 16.312 1 98.19 43 GLU B N 1
ATOM 1696 C CA . GLU B 1 43 ? -14.32 19.766 16.609 1 98.19 43 GLU B CA 1
ATOM 1697 C C . GLU B 1 43 ? -13.008 20.078 15.906 1 98.19 43 GLU B C 1
ATOM 1699 O O . GLU B 1 43 ? -12.82 21.188 15.398 1 98.19 43 GLU B O 1
ATOM 1704 N N . LEU B 1 44 ? -12.141 19.125 15.867 1 98.06 44 LEU B N 1
ATOM 1705 C CA . LEU B 1 44 ? -10.852 19.312 15.203 1 98.06 44 LEU B CA 1
ATOM 1706 C C . LEU B 1 44 ? -11.039 19.484 13.695 1 98.06 44 LEU B C 1
ATOM 1708 O O . LEU B 1 44 ? -10.406 20.344 13.086 1 98.06 44 LEU B O 1
ATOM 1712 N N . LEU B 1 45 ? -11.891 18.703 13.133 1 98.62 45 LEU B N 1
ATOM 1713 C CA . LEU B 1 45 ? -12.172 18.781 11.703 1 98.62 45 LEU B CA 1
ATOM 1714 C C . LEU B 1 45 ? -12.812 20.125 11.344 1 98.62 45 LEU B C 1
ATOM 1716 O O . LEU B 1 45 ? -12.477 20.719 10.32 1 98.62 45 LEU B O 1
ATOM 1720 N N . GLU B 1 46 ? -13.672 20.562 12.203 1 98.69 46 GLU B N 1
ATOM 1721 C CA . GLU B 1 46 ? -14.281 21.875 11.992 1 98.69 46 GLU B CA 1
ATOM 1722 C C . GLU B 1 46 ? -13.234 22.984 12.031 1 98.69 46 GLU B C 1
ATOM 1724 O O . GLU B 1 46 ? -13.266 23.906 11.211 1 98.69 46 GLU B O 1
ATOM 1729 N N . GLU B 1 47 ? -12.406 22.875 12.953 1 98.44 47 GLU B N 1
ATOM 1730 C CA . GLU B 1 47 ? -11.32 23.844 13.039 1 98.44 47 GLU B CA 1
ATOM 1731 C C . GLU B 1 47 ? -10.453 23.812 11.789 1 98.44 47 GLU B C 1
ATOM 1733 O O . GLU B 1 47 ? -10.055 24.859 11.266 1 98.44 47 GLU B O 1
ATOM 1738 N N . ASP B 1 48 ? -10.125 22.609 11.305 1 98.56 48 ASP B N 1
ATOM 1739 C CA . ASP B 1 48 ? -9.344 22.469 10.078 1 98.56 48 ASP B CA 1
ATOM 1740 C C . ASP B 1 48 ? -10.047 23.125 8.898 1 98.56 48 ASP B C 1
ATOM 1742 O O . ASP B 1 48 ? -9.422 23.812 8.102 1 98.56 48 ASP B O 1
ATOM 1746 N N . ILE B 1 49 ? -11.328 22.875 8.805 1 98.69 49 ILE B N 1
ATOM 1747 C CA . ILE B 1 49 ? -12.125 23.453 7.723 1 98.69 49 ILE B CA 1
ATOM 1748 C C . ILE B 1 49 ? -12.102 24.969 7.809 1 98.69 49 ILE B C 1
ATOM 1750 O O . ILE B 1 49 ? -11.797 25.656 6.824 1 98.69 49 ILE B O 1
ATOM 1754 N N . ASP B 1 50 ? -12.336 25.453 9.008 1 98.44 50 ASP B N 1
ATOM 1755 C CA . ASP B 1 50 ? -12.445 26.906 9.211 1 98.44 50 ASP B CA 1
ATOM 1756 C C . ASP B 1 50 ? -11.109 27.594 8.977 1 98.44 50 ASP B C 1
ATOM 1758 O O . ASP B 1 50 ? -11.07 28.766 8.586 1 98.44 50 ASP B O 1
ATOM 1762 N N . SER B 1 51 ? -10.078 26.891 9.141 1 98.25 51 SER B N 1
ATOM 1763 C CA . SER B 1 51 ? -8.734 27.438 8.961 1 98.25 51 SER B CA 1
ATOM 1764 C C . SER B 1 51 ? -8.188 27.125 7.578 1 98.25 51 SER B C 1
ATOM 1766 O O . SER B 1 51 ? -7 27.344 7.309 1 98.25 51 SER B O 1
ATOM 1768 N N . ASN B 1 52 ? -8.984 26.5 6.723 1 98.19 52 ASN B N 1
ATOM 1769 C CA . ASN B 1 52 ? -8.625 26.172 5.348 1 98.19 52 ASN B CA 1
ATOM 1770 C C . ASN B 1 52 ? -7.441 25.219 5.285 1 98.19 52 ASN B C 1
ATOM 1772 O O . ASN B 1 52 ? -6.516 25.406 4.496 1 98.19 52 ASN B O 1
ATOM 1776 N N . ARG B 1 53 ? -7.508 24.188 6.066 1 98.25 53 ARG B N 1
ATOM 1777 C CA . ARG B 1 53 ? -6.395 23.25 6.145 1 98.25 53 ARG B CA 1
ATOM 1778 C C . ARG B 1 53 ? -6.84 21.828 5.777 1 98.25 53 ARG B C 1
ATOM 1780 O O . ARG B 1 53 ? -6.012 20.938 5.648 1 98.25 53 ARG B O 1
ATOM 1787 N N . LEU B 1 54 ? -8.133 21.641 5.715 1 98.88 54 LEU B N 1
ATOM 1788 C CA . LEU B 1 54 ? -8.664 20.328 5.355 1 98.88 54 LEU B CA 1
ATOM 1789 C C . LEU B 1 54 ? -9.039 20.281 3.879 1 98.88 54 LEU B C 1
ATOM 1791 O O . LEU B 1 54 ? -9.727 21.172 3.381 1 98.88 54 LEU B O 1
ATOM 1795 N N . PHE B 1 55 ? -8.562 19.25 3.193 1 98.94 55 PHE B N 1
ATOM 1796 C CA . PHE B 1 55 ? -8.75 19.156 1.75 1 98.94 55 PHE B CA 1
ATOM 1797 C C . PHE B 1 55 ? -9.406 17.828 1.38 1 98.94 55 PHE B C 1
ATOM 1799 O O . PHE B 1 55 ? -9.305 16.844 2.123 1 98.94 55 PHE B O 1
ATOM 1806 N N . LEU B 1 56 ? -10.117 17.828 0.281 1 98.88 56 LEU B N 1
ATOM 1807 C CA . LEU B 1 56 ? -10.812 16.656 -0.246 1 98.88 56 LEU B CA 1
ATOM 1808 C C . LEU B 1 56 ? -10.258 16.266 -1.607 1 98.88 56 LEU B C 1
ATOM 1810 O O . LEU B 1 56 ? -9.922 17.125 -2.424 1 98.88 56 LEU B O 1
ATOM 1814 N N . TYR B 1 57 ? -10.102 15.031 -1.843 1 98.62 57 TYR B N 1
ATOM 1815 C CA . TYR B 1 57 ? -9.797 14.438 -3.139 1 98.62 57 TYR B CA 1
ATOM 1816 C C . TYR B 1 57 ? -11.023 13.758 -3.727 1 98.62 57 TYR B C 1
ATOM 1818 O O . TYR B 1 57 ? -11.562 12.812 -3.141 1 98.62 57 TYR B O 1
ATOM 1826 N N . LEU B 1 58 ? -11.484 14.242 -4.859 1 98.12 58 LEU B N 1
ATOM 1827 C CA . LEU B 1 58 ? -12.688 13.711 -5.492 1 98.12 58 LEU B CA 1
ATOM 1828 C C . LEU B 1 58 ? -12.344 12.977 -6.781 1 98.12 58 LEU B C 1
ATOM 1830 O O . LEU B 1 58 ? -11.508 13.445 -7.559 1 98.12 58 LEU B O 1
ATOM 1834 N N . VAL B 1 59 ? -12.914 11.82 -6.984 1 95.94 59 VAL B N 1
ATOM 1835 C CA . VAL B 1 59 ? -12.82 11.062 -8.227 1 95.94 59 VAL B CA 1
ATOM 1836 C C . VAL B 1 59 ? -14.211 10.906 -8.836 1 95.94 59 VAL B C 1
ATOM 1838 O O . VAL B 1 59 ? -15.109 10.328 -8.219 1 95.94 59 VAL B O 1
ATOM 1841 N N . ASN B 1 60 ? -14.383 11.398 -10 1 95.06 60 ASN B N 1
ATOM 1842 C CA . ASN B 1 60 ? -15.672 11.375 -10.688 1 95.06 60 ASN B CA 1
ATOM 1843 C C . ASN B 1 60 ? -16.781 11.945 -9.805 1 95.06 60 ASN B C 1
ATOM 1845 O O . ASN B 1 60 ? -17.844 11.336 -9.68 1 95.06 60 ASN B O 1
ATOM 1849 N N . GLY B 1 61 ? -16.469 12.953 -9.062 1 94.81 61 GLY B N 1
ATOM 1850 C CA . GLY B 1 61 ? -17.438 13.695 -8.266 1 94.81 61 GLY B CA 1
ATOM 1851 C C . GLY B 1 61 ? -17.672 13.078 -6.898 1 94.81 61 GLY B C 1
ATOM 1852 O O . GLY B 1 61 ? -18.422 13.625 -6.09 1 94.81 61 GLY B O 1
ATOM 1853 N N . GLU B 1 62 ? -17.031 11.969 -6.629 1 96.12 62 GLU B N 1
ATOM 1854 C CA . GLU B 1 62 ? -17.219 11.281 -5.355 1 96.12 62 GLU B CA 1
ATOM 1855 C C . GLU B 1 62 ? -16.031 11.508 -4.426 1 96.12 62 GLU B C 1
ATOM 1857 O O . GLU B 1 62 ? -14.875 11.5 -4.871 1 96.12 62 GLU B O 1
ATOM 1862 N N . LEU B 1 63 ? -16.344 11.719 -3.152 1 97.69 63 LEU B N 1
ATOM 1863 C CA . LEU B 1 63 ? -15.297 11.93 -2.15 1 97.69 63 LEU B CA 1
ATOM 1864 C C . LEU B 1 63 ? -14.492 10.656 -1.925 1 97.69 63 LEU B C 1
ATOM 1866 O O . LEU B 1 63 ? -15.023 9.664 -1.403 1 97.69 63 LEU B O 1
ATOM 1870 N N . GLU B 1 64 ? -13.203 10.773 -2.258 1 97.44 64 GLU B N 1
ATOM 1871 C CA . GLU B 1 64 ? -12.367 9.578 -2.182 1 97.44 64 GLU B CA 1
ATOM 1872 C C . GLU B 1 64 ? -11.305 9.719 -1.095 1 97.44 64 GLU B C 1
ATOM 1874 O O . GLU B 1 64 ? -10.82 8.719 -0.56 1 97.44 64 GLU B O 1
ATOM 1879 N N . GLY B 1 65 ? -10.945 10.883 -0.837 1 98.31 65 GLY B N 1
ATOM 1880 C CA . GLY B 1 65 ? -9.914 11.109 0.168 1 98.31 65 GLY B CA 1
ATOM 1881 C C . GLY B 1 65 ? -10.094 12.414 0.924 1 98.31 65 GLY B C 1
ATOM 1882 O O . GLY B 1 65 ? -10.703 13.352 0.411 1 98.31 65 GLY B O 1
ATOM 1883 N N . VAL B 1 66 ? -9.625 12.445 2.143 1 98.88 66 VAL B N 1
ATOM 1884 C CA . VAL B 1 66 ? -9.602 13.633 2.994 1 98.88 66 VAL B CA 1
ATOM 1885 C C . VAL B 1 66 ? -8.273 13.703 3.746 1 98.88 66 VAL B C 1
ATOM 1887 O O . VAL B 1 66 ? -7.723 12.672 4.141 1 98.88 66 VAL B O 1
ATOM 1890 N N . PHE B 1 67 ? -7.762 14.867 3.9 1 98.88 67 PHE B N 1
ATOM 1891 C CA . PHE B 1 67 ? -6.492 15.055 4.598 1 98.88 67 PHE B CA 1
ATOM 1892 C C . PHE B 1 67 ? -6.324 16.5 5.043 1 98.88 67 PHE B C 1
ATOM 1894 O O . PHE B 1 67 ? -6.906 17.406 4.449 1 98.88 67 PHE B O 1
ATOM 1901 N N . ALA B 1 68 ? -5.555 16.703 6.082 1 98.94 68 ALA B N 1
ATOM 1902 C CA . ALA B 1 68 ? -5.125 18.047 6.469 1 98.94 68 ALA B CA 1
ATOM 1903 C C . ALA B 1 68 ? -3.75 18.359 5.895 1 98.94 68 ALA B C 1
ATOM 1905 O O . ALA B 1 68 ? -2.844 17.531 5.934 1 98.94 68 ALA B O 1
ATOM 1906 N N . PHE B 1 69 ? -3.65 19.453 5.293 1 98.88 69 PHE B N 1
ATOM 1907 C CA . PHE B 1 69 ? -2.389 20 4.801 1 98.88 69 PHE B CA 1
ATOM 1908 C C . PHE B 1 69 ? -2.09 21.344 5.441 1 98.88 69 PHE B C 1
ATOM 1910 O O . PHE B 1 69 ? -2.84 22.312 5.254 1 98.88 69 PHE B O 1
ATOM 1917 N N . ILE B 1 70 ? -1.004 21.359 6.219 1 98.44 70 ILE B N 1
ATOM 1918 C CA . ILE B 1 70 ? -0.709 22.531 7.031 1 98.44 70 ILE B CA 1
ATOM 1919 C C . ILE B 1 70 ? 0.701 23.031 6.727 1 98.44 70 ILE B C 1
ATOM 1921 O O . ILE B 1 70 ? 1.674 22.281 6.863 1 98.44 70 ILE B O 1
ATOM 1925 N N . LEU B 1 71 ? 0.821 24.234 6.328 1 97.44 71 LEU B N 1
ATOM 1926 C CA . LEU B 1 71 ? 2.119 24.859 6.086 1 97.44 71 LEU B CA 1
ATOM 1927 C C . LEU B 1 71 ? 2.668 25.484 7.359 1 97.44 71 LEU B C 1
ATOM 1929 O O . LEU B 1 71 ? 1.929 26.125 8.109 1 97.44 71 LEU B O 1
ATOM 1933 N N . GLY B 1 72 ? 3.961 25.266 7.586 1 96.44 72 GLY B N 1
ATOM 1934 C CA . GLY B 1 72 ? 4.594 25.875 8.742 1 96.44 72 GLY B CA 1
ATOM 1935 C C . GLY B 1 72 ? 4.98 24.875 9.812 1 96.44 72 GLY B C 1
ATOM 1936 O O . GLY B 1 72 ? 4.758 23.672 9.656 1 96.44 72 GLY B O 1
ATOM 1937 N N . PRO B 1 73 ? 5.535 25.391 10.859 1 96.94 73 PRO B N 1
ATOM 1938 C CA . PRO B 1 73 ? 6.066 24.5 11.898 1 96.94 73 PRO B CA 1
ATOM 1939 C C . PRO B 1 73 ? 4.977 23.719 12.617 1 96.94 73 PRO B C 1
ATOM 1941 O O . PRO B 1 73 ? 3.943 24.281 12.984 1 96.94 73 PRO B O 1
ATOM 1944 N N . ASP B 1 74 ? 5.16 22.5 12.758 1 97.75 74 ASP B N 1
ATOM 1945 C CA . ASP B 1 74 ? 4.352 21.609 13.594 1 97.75 74 ASP B CA 1
ATOM 1946 C C . ASP B 1 74 ? 4.996 21.406 14.961 1 97.75 74 ASP B C 1
ATOM 1948 O O . ASP B 1 74 ? 6.133 20.938 15.055 1 97.75 74 ASP B O 1
ATOM 1952 N N . PRO B 1 75 ? 4.23 21.75 16.016 1 97.31 75 PRO B N 1
ATOM 1953 C CA . PRO B 1 75 ? 4.832 21.641 17.344 1 97.31 75 PRO B CA 1
ATOM 1954 C C . PRO B 1 75 ? 5.316 20.234 17.672 1 97.31 75 PRO B C 1
ATOM 1956 O O . PRO B 1 75 ? 6.285 20.062 18.406 1 97.31 75 PRO B O 1
ATOM 1959 N N . THR B 1 76 ? 4.645 19.266 17.156 1 97.81 76 THR B N 1
ATOM 1960 C CA . THR B 1 76 ? 5.02 17.891 17.453 1 97.81 76 THR B CA 1
ATOM 1961 C C . THR B 1 76 ? 6.309 17.5 16.734 1 97.81 76 THR B C 1
ATOM 1963 O O . THR B 1 76 ? 6.914 16.469 17.047 1 97.81 76 THR B O 1
ATOM 1966 N N . TYR B 1 77 ? 6.746 18.312 15.82 1 98.31 77 TYR B N 1
ATOM 1967 C CA . TYR B 1 77 ? 7.938 18.016 15.031 1 98.31 77 TYR B CA 1
ATOM 1968 C C . TYR B 1 77 ? 9.141 18.797 15.539 1 98.31 77 TYR B C 1
ATOM 1970 O O . TYR B 1 77 ? 10.234 18.703 14.969 1 98.31 77 TYR B O 1
ATOM 1978 N N . ALA B 1 78 ? 8.984 19.531 16.578 1 97.12 78 ALA B N 1
ATOM 1979 C CA . ALA B 1 78 ? 10.047 20.375 17.125 1 97.12 78 ALA B CA 1
ATOM 1980 C C . ALA B 1 78 ? 11.188 19.531 17.672 1 97.12 78 ALA B C 1
ATOM 1982 O O . ALA B 1 78 ? 12.344 19.969 17.688 1 97.12 78 ALA B O 1
ATOM 1983 N N . ARG B 1 79 ? 10.852 18.359 18.219 1 97.44 79 ARG B N 1
ATOM 1984 C CA . ARG B 1 79 ? 11.844 17.422 18.734 1 97.44 79 ARG B CA 1
ATOM 1985 C C . ARG B 1 79 ? 11.758 16.078 18.031 1 97.44 79 ARG B C 1
ATOM 1987 O O . ARG B 1 79 ? 10.672 15.531 17.859 1 97.44 79 ARG B O 1
ATOM 1994 N N . ILE B 1 80 ? 12.898 15.555 17.609 1 98.38 80 ILE B N 1
ATOM 1995 C CA . ILE B 1 80 ? 12.984 14.258 16.953 1 98.38 80 ILE B CA 1
ATOM 1996 C C . ILE B 1 80 ? 14.117 13.438 17.578 1 98.38 80 ILE B C 1
ATOM 1998 O O . ILE B 1 80 ? 15.188 13.977 17.891 1 98.38 80 ILE B O 1
ATOM 2002 N N . GLU B 1 81 ? 13.797 12.164 17.844 1 98.44 81 GLU B N 1
ATOM 2003 C CA . GLU B 1 81 ? 14.766 11.242 18.406 1 98.44 81 GLU B CA 1
ATOM 2004 C C . GLU B 1 81 ? 15.148 10.148 17.422 1 98.44 81 GLU B C 1
ATOM 2006 O O . GLU B 1 81 ? 14.461 9.945 16.422 1 98.44 81 GLU B O 1
ATOM 2011 N N . ASP B 1 82 ? 16.328 9.547 17.703 1 97.88 82 ASP B N 1
ATOM 2012 C CA . ASP B 1 82 ? 16.797 8.398 16.938 1 97.88 82 ASP B CA 1
ATOM 2013 C C . ASP B 1 82 ? 16.859 8.727 15.445 1 97.88 82 ASP B C 1
ATOM 2015 O O . ASP B 1 82 ? 16.422 7.934 14.602 1 97.88 82 ASP B O 1
ATOM 2019 N N . GLY B 1 83 ? 17.297 9.914 15.117 1 98.31 83 GLY B N 1
ATOM 2020 C CA . GLY B 1 83 ? 17.406 10.383 13.75 1 98.31 83 GLY B CA 1
ATOM 2021 C C . GLY B 1 83 ? 17.406 11.898 13.633 1 98.31 83 GLY B C 1
ATOM 2022 O O . GLY B 1 83 ? 17.781 12.594 14.57 1 98.31 83 GLY B O 1
ATOM 2023 N N . LYS B 1 84 ? 17.125 12.391 12.422 1 98.31 84 LYS B N 1
ATOM 2024 C CA . LYS B 1 84 ? 17.094 13.82 12.156 1 98.31 84 LYS B CA 1
ATOM 2025 C C . LYS B 1 84 ? 16.312 14.125 10.883 1 98.31 84 LYS B C 1
ATOM 2027 O O . LYS B 1 84 ? 16.188 13.273 10 1 98.31 84 LYS B O 1
ATOM 2032 N N . TRP B 1 85 ? 15.789 15.328 10.914 1 98.19 85 TRP B N 1
ATOM 2033 C CA . TRP B 1 85 ? 15.125 15.766 9.688 1 98.19 85 TRP B CA 1
ATOM 2034 C C . TRP B 1 85 ? 16.125 15.867 8.539 1 98.19 85 TRP B C 1
ATOM 2036 O O . TRP B 1 85 ? 17.266 16.281 8.734 1 98.19 85 TRP B O 1
ATOM 2046 N N . LEU B 1 86 ? 15.633 15.555 7.316 1 96.88 86 LEU B N 1
ATOM 2047 C CA . LEU B 1 86 ? 16.469 15.703 6.129 1 96.88 86 LEU B CA 1
ATOM 2048 C C . LEU B 1 86 ? 16.875 17.156 5.938 1 96.88 86 LEU B C 1
ATOM 2050 O O . LEU B 1 86 ? 18.031 17.438 5.582 1 96.88 86 LEU B O 1
ATOM 2054 N N . ASN B 1 87 ? 15.977 17.969 6.039 1 95.31 87 ASN B N 1
ATOM 2055 C CA . ASN B 1 87 ? 16.125 19.422 6.027 1 95.31 87 ASN B CA 1
ATOM 2056 C C . ASN B 1 87 ? 15.266 20.078 7.094 1 95.31 87 ASN B C 1
ATOM 2058 O O . ASN B 1 87 ? 14.039 19.922 7.09 1 95.31 87 ASN B O 1
ATOM 2062 N N . ASP B 1 88 ? 15.945 20.766 7.941 1 94.5 88 ASP B N 1
ATOM 2063 C CA . ASP B 1 88 ? 15.219 21.344 9.07 1 94.5 88 ASP B CA 1
ATOM 2064 C C . ASP B 1 88 ? 15.18 22.875 8.969 1 94.5 88 ASP B C 1
ATOM 2066 O O . ASP B 1 88 ? 14.852 23.562 9.938 1 94.5 88 ASP B O 1
ATOM 2070 N N . THR B 1 89 ? 15.516 23.406 7.848 1 93.12 89 THR B N 1
ATOM 2071 C CA . THR B 1 89 ? 15.617 24.859 7.723 1 93.12 89 THR B CA 1
ATOM 2072 C C . THR B 1 89 ? 14.578 25.391 6.738 1 93.12 89 THR B C 1
ATOM 2074 O O . THR B 1 89 ? 14.039 26.484 6.926 1 93.12 89 THR B O 1
ATOM 2077 N N . LEU B 1 90 ? 14.242 24.641 5.773 1 93.5 90 LEU B N 1
ATOM 2078 C CA . LEU B 1 90 ? 13.289 25.078 4.766 1 93.5 90 LEU B CA 1
ATOM 2079 C C . LEU B 1 90 ? 11.859 25 5.305 1 93.5 90 LEU B C 1
ATOM 2081 O O . LEU B 1 90 ? 11.531 24.109 6.082 1 93.5 90 LEU B O 1
ATOM 2085 N N . PRO B 1 91 ? 11.055 25.969 4.887 1 96.12 91 PRO B N 1
ATOM 2086 C CA . PRO B 1 91 ? 9.625 25.797 5.188 1 96.12 91 PRO B CA 1
ATOM 2087 C C . PRO B 1 91 ? 9.062 24.484 4.672 1 96.12 91 PRO B C 1
ATOM 2089 O O . PRO B 1 91 ? 9.484 24 3.619 1 96.12 91 PRO B O 1
ATOM 2092 N N . TYR B 1 92 ? 8.188 23.938 5.457 1 97.81 92 TYR B N 1
ATOM 2093 C CA . TYR B 1 92 ? 7.637 22.641 5.066 1 97.81 92 TYR B CA 1
ATOM 2094 C C . TYR B 1 92 ? 6.125 22.609 5.262 1 97.81 92 TYR B C 1
ATOM 2096 O O . TYR B 1 92 ? 5.562 23.469 5.945 1 97.81 92 TYR B O 1
ATOM 2104 N N . GLY B 1 93 ? 5.473 21.734 4.492 1 98.31 93 GLY B N 1
ATOM 2105 C CA . GLY B 1 93 ? 4.102 21.328 4.762 1 98.31 93 GLY B CA 1
ATOM 2106 C C . GLY B 1 93 ? 4 19.969 5.43 1 98.31 93 GLY B C 1
ATOM 2107 O O . GLY B 1 93 ? 4.93 19.172 5.355 1 98.31 93 GLY B O 1
ATOM 2108 N N . THR B 1 94 ? 2.906 19.797 6.148 1 98.81 94 THR B N 1
ATOM 2109 C CA . THR B 1 94 ? 2.666 18.516 6.824 1 98.81 94 THR B CA 1
ATOM 2110 C C . THR B 1 94 ? 1.329 17.922 6.391 1 98.81 94 THR B C 1
ATOM 2112 O O . THR B 1 94 ? 0.326 18.625 6.301 1 98.81 94 THR B O 1
ATOM 2115 N N . ILE B 1 95 ? 1.346 16.656 6.07 1 98.81 95 ILE B N 1
ATOM 2116 C CA . ILE B 1 95 ? 0.102 15.922 5.871 1 98.81 95 ILE B CA 1
ATOM 2117 C C . ILE B 1 95 ? -0.32 15.258 7.18 1 98.81 95 ILE B C 1
ATOM 2119 O O . ILE B 1 95 ? 0.446 14.492 7.766 1 98.81 95 ILE B O 1
ATOM 2123 N N . HIS B 1 96 ? -1.483 15.547 7.656 1 98.56 96 HIS B N 1
ATOM 2124 C CA . HIS B 1 96 ? -2.084 14.898 8.82 1 98.56 96 HIS B CA 1
ATOM 2125 C C . HIS B 1 96 ? -3.447 14.305 8.477 1 98.56 96 HIS B C 1
ATOM 2127 O O . HIS B 1 96 ? -4.125 14.789 7.566 1 98.56 96 HIS B O 1
ATOM 2133 N N . ARG B 1 97 ? -3.832 13.219 9.18 1 98.25 97 ARG B N 1
ATOM 2134 C CA . ARG B 1 97 ? -5.184 12.672 9.203 1 98.25 97 ARG B CA 1
ATOM 2135 C C . ARG B 1 97 ? -5.66 12.328 7.793 1 98.25 97 ARG B C 1
ATOM 2137 O O . ARG B 1 97 ? -6.781 12.664 7.41 1 98.25 97 ARG B O 1
ATOM 2144 N N . LEU B 1 98 ? -4.793 11.727 7.02 1 98.62 98 LEU B N 1
ATOM 2145 C CA . LEU B 1 98 ? -5.152 11.242 5.691 1 98.62 98 LEU B CA 1
ATOM 2146 C C . LEU B 1 98 ? -6.023 9.992 5.785 1 98.62 98 LEU B C 1
ATOM 2148 O O . LEU B 1 98 ? -5.699 9.062 6.523 1 98.62 98 LEU B O 1
ATOM 2152 N N . ALA B 1 99 ? -7.148 10.023 5.121 1 98.31 99 ALA B N 1
ATOM 2153 C CA . ALA B 1 99 ? -8.047 8.875 5.043 1 98.31 99 ALA B CA 1
ATOM 2154 C C . ALA B 1 99 ? -8.648 8.742 3.648 1 98.31 99 ALA B C 1
ATOM 2156 O O . ALA B 1 99 ? -8.859 9.742 2.957 1 98.31 99 ALA B O 1
ATOM 2157 N N . SER B 1 100 ? -8.867 7.562 3.287 1 97.19 100 SER B N 1
ATOM 2158 C CA . SER B 1 100 ? -9.469 7.266 1.988 1 97.19 100 SER B CA 1
ATOM 2159 C C . SER B 1 100 ? -10.781 6.504 2.145 1 97.19 100 SER B C 1
ATOM 2161 O O . SER B 1 100 ? -10.984 5.805 3.139 1 97.19 100 SER B O 1
ATOM 2163 N N . ALA B 1 101 ? -11.664 6.684 1.124 1 95.12 101 ALA B N 1
ATOM 2164 C CA . ALA B 1 101 ? -12.922 5.934 1.089 1 95.12 101 ALA B CA 1
ATOM 2165 C C . ALA B 1 101 ? -12.68 4.48 0.699 1 95.12 101 ALA B C 1
ATOM 2167 O O . ALA B 1 101 ? -13.555 3.629 0.884 1 95.12 101 ALA B O 1
ATOM 2168 N N . GLY B 1 102 ? -11.602 4.195 0.09 1 90.19 102 GLY B N 1
ATOM 2169 C CA . GLY B 1 102 ? -11.219 2.824 -0.21 1 90.19 102 GLY B CA 1
ATOM 2170 C C . GLY B 1 102 ? -11.805 2.311 -1.511 1 90.19 102 GLY B C 1
ATOM 2171 O O . GLY B 1 102 ? -11.75 1.113 -1.795 1 90.19 102 GLY B O 1
ATOM 2172 N N . ARG B 1 103 ? -12.352 3.225 -2.336 1 88.19 103 ARG B N 1
ATOM 2173 C CA . ARG B 1 103 ? -13.023 2.791 -3.557 1 88.19 103 ARG B CA 1
ATOM 2174 C C . ARG B 1 103 ? -12.062 2.791 -4.742 1 88.19 103 ARG B C 1
ATOM 2176 O O . ARG B 1 103 ? -12.281 2.076 -5.723 1 88.19 103 ARG B O 1
ATOM 2183 N N . HIS B 1 104 ? -11.031 3.674 -4.66 1 87.25 104 HIS B N 1
ATOM 2184 C CA . HIS B 1 104 ? -10.047 3.814 -5.73 1 87.25 104 HIS B CA 1
ATOM 2185 C C . HIS B 1 104 ? -8.625 3.697 -5.191 1 87.25 104 HIS B C 1
ATOM 2187 O O . HIS B 1 104 ? -8.328 4.184 -4.098 1 87.25 104 HIS B O 1
ATOM 2193 N N . PRO B 1 105 ? -7.809 3.061 -6.02 1 86.19 105 PRO B N 1
ATOM 2194 C CA . PRO B 1 105 ? -6.406 3.002 -5.602 1 86.19 105 PRO B CA 1
ATOM 2195 C C . PRO B 1 105 ? -5.668 4.32 -5.828 1 86.19 105 PRO B C 1
ATOM 2197 O O . PRO B 1 105 ? -6.145 5.18 -6.574 1 86.19 105 PRO B O 1
ATOM 2200 N N . GLY B 1 106 ? -4.539 4.438 -5.137 1 90.94 106 GLY B N 1
ATOM 2201 C CA . GLY B 1 106 ? -3.615 5.508 -5.469 1 90.94 106 GLY B CA 1
ATOM 2202 C C . GLY B 1 106 ? -3.947 6.816 -4.777 1 90.94 106 GLY B C 1
ATOM 2203 O O . GLY B 1 106 ? -3.414 7.867 -5.141 1 90.94 106 GLY B O 1
ATOM 2204 N N . VAL B 1 107 ? -4.77 6.801 -3.738 1 94.5 107 VAL B N 1
ATOM 2205 C CA . VAL B 1 107 ? -5.207 8.016 -3.068 1 94.5 107 VAL B CA 1
ATOM 2206 C C . VAL B 1 107 ? -4.02 8.688 -2.383 1 94.5 107 VAL B C 1
ATOM 2208 O O . VAL B 1 107 ? -3.779 9.883 -2.568 1 94.5 107 VAL B O 1
ATOM 2211 N N . ALA B 1 108 ? -3.246 7.914 -1.628 1 96.25 108 ALA B N 1
ATOM 2212 C CA . ALA B 1 108 ? -2.102 8.484 -0.922 1 96.25 108 ALA B CA 1
ATOM 2213 C C . ALA B 1 108 ? -1.11 9.109 -1.899 1 96.25 108 ALA B C 1
ATOM 2215 O O . ALA B 1 108 ? -0.626 10.219 -1.676 1 96.25 108 ALA B O 1
ATOM 2216 N N . ALA B 1 109 ? -0.862 8.453 -2.969 1 94 109 ALA B N 1
ATOM 2217 C CA . ALA B 1 109 ? 0.066 8.953 -3.979 1 94 109 ALA B CA 1
ATOM 2218 C C . ALA B 1 109 ? -0.438 10.266 -4.582 1 94 109 ALA B C 1
ATOM 2220 O O . ALA B 1 109 ? 0.338 11.203 -4.781 1 94 109 ALA B O 1
ATOM 2221 N N . ALA B 1 110 ? -1.71 10.297 -4.91 1 95.81 110 ALA B N 1
ATOM 2222 C CA . ALA B 1 110 ? -2.311 11.5 -5.473 1 95.81 110 ALA B CA 1
ATOM 2223 C C . ALA B 1 110 ? -2.199 12.672 -4.5 1 95.81 110 ALA B C 1
ATOM 2225 O O . ALA B 1 110 ? -1.853 13.789 -4.898 1 95.81 110 ALA B O 1
ATOM 2226 N N . VAL B 1 111 ? -2.445 12.422 -3.223 1 97.94 111 VAL B N 1
ATOM 2227 C CA . VAL B 1 111 ? -2.41 13.445 -2.186 1 97.94 111 VAL B CA 1
ATOM 2228 C C . VAL B 1 111 ? -0.984 13.969 -2.023 1 97.94 111 VAL B C 1
ATOM 2230 O O . VAL B 1 111 ? -0.762 15.18 -1.975 1 97.94 111 VAL B O 1
ATOM 2233 N N . ILE B 1 112 ? -0.034 13.055 -1.984 1 97.44 112 ILE B N 1
ATOM 2234 C CA . ILE B 1 112 ? 1.369 13.422 -1.818 1 97.44 112 ILE B CA 1
ATOM 2235 C C . ILE B 1 112 ? 1.821 14.281 -2.994 1 97.44 112 ILE B C 1
ATOM 2237 O O . ILE B 1 112 ? 2.459 15.32 -2.805 1 97.44 112 ILE B O 1
ATOM 2241 N N . THR B 1 113 ? 1.444 13.898 -4.16 1 95.5 113 THR B N 1
ATOM 2242 C CA . THR B 1 113 ? 1.786 14.656 -5.363 1 95.5 113 THR B CA 1
ATOM 2243 C C . THR B 1 113 ? 1.184 16.062 -5.309 1 95.5 113 THR B C 1
ATOM 2245 O O . THR B 1 1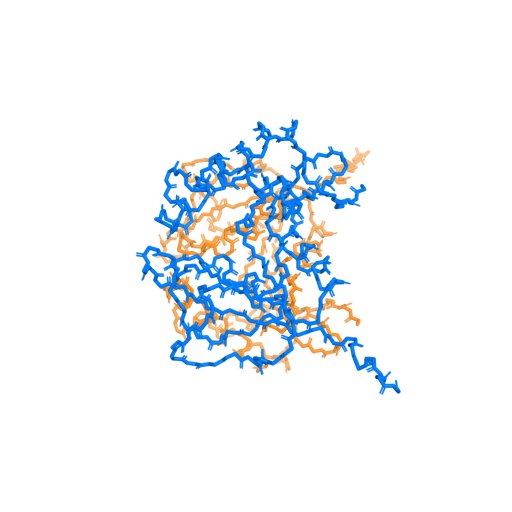13 ? 1.867 17.047 -5.59 1 95.5 113 THR B O 1
ATOM 2248 N N . TRP B 1 114 ? -0.01 16.125 -4.973 1 97.56 114 TRP B N 1
ATOM 2249 C CA . TRP B 1 114 ? -0.687 17.422 -4.887 1 97.56 114 TRP B CA 1
ATOM 2250 C C . TRP B 1 114 ? -0.011 18.312 -3.861 1 97.56 114 TRP B C 1
ATOM 2252 O O . TRP B 1 114 ? 0.214 19.5 -4.121 1 97.56 114 TRP B O 1
ATOM 2262 N N . CYS B 1 115 ? 0.306 17.781 -2.684 1 97.94 115 CYS B N 1
ATOM 2263 C CA . CYS B 1 115 ? 0.925 18.562 -1.62 1 97.94 115 CYS B CA 1
ATOM 2264 C C . CYS B 1 115 ? 2.281 19.094 -2.059 1 97.94 115 CYS B C 1
ATOM 2266 O O . CYS B 1 115 ? 2.631 20.234 -1.751 1 97.94 115 CYS B O 1
ATOM 2268 N N . LEU B 1 116 ? 2.965 18.344 -2.807 1 96.62 116 LEU B N 1
ATOM 2269 C CA . LEU B 1 116 ? 4.312 18.719 -3.213 1 96.62 116 LEU B CA 1
ATOM 2270 C C . LEU B 1 116 ? 4.277 19.828 -4.258 1 96.62 116 LEU B C 1
ATOM 2272 O O . LEU B 1 116 ? 5.297 20.469 -4.531 1 96.62 116 LEU B O 1
ATOM 2276 N N . GLU B 1 117 ? 3.205 20.031 -4.828 1 95.12 117 GLU B N 1
ATOM 2277 C CA . GLU B 1 117 ? 3.035 21.188 -5.703 1 95.12 117 GLU B CA 1
ATOM 2278 C C . GLU B 1 117 ? 2.951 22.484 -4.902 1 95.12 117 GLU B C 1
ATOM 2280 O O . GLU B 1 117 ? 3.076 23.578 -5.461 1 95.12 117 GLU B O 1
ATOM 2285 N N . HIS B 1 118 ? 2.797 2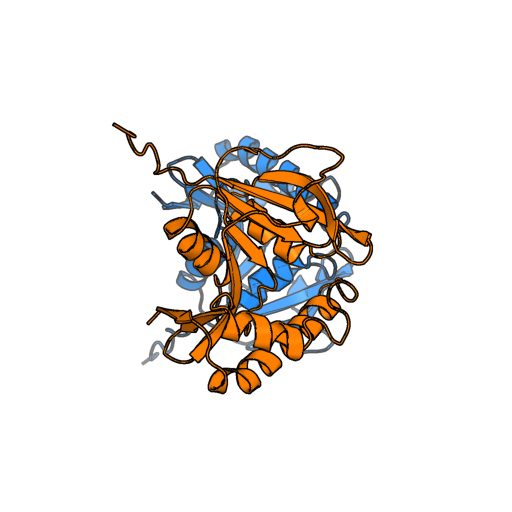2.359 -3.578 1 95.69 118 HIS B N 1
ATOM 2286 C CA . HIS B 1 118 ? 2.533 23.547 -2.76 1 95.69 118 HIS B CA 1
ATOM 2287 C C . HIS B 1 118 ? 3.623 23.734 -1.711 1 95.69 118 HIS B C 1
ATOM 2289 O O . HIS B 1 118 ? 3.539 24.656 -0.888 1 95.69 118 HIS B O 1
ATOM 2295 N N . CYS B 1 119 ? 4.578 22.922 -1.706 1 95.75 119 CYS B N 1
ATOM 2296 C CA . CYS B 1 119 ? 5.707 23.078 -0.797 1 95.75 119 CYS B CA 1
ATOM 2297 C C . CYS B 1 119 ? 6.938 22.344 -1.326 1 95.75 119 CYS B C 1
ATOM 2299 O O . CYS B 1 119 ? 6.824 21.453 -2.156 1 95.75 119 CYS B O 1
ATOM 2301 N N . GLU B 1 120 ? 8.094 22.734 -0.796 1 94.31 120 GLU B N 1
ATOM 2302 C CA . GLU B 1 120 ? 9.352 22.125 -1.215 1 94.31 120 GLU B CA 1
ATOM 2303 C C . GLU B 1 120 ? 9.742 20.969 -0.291 1 94.31 120 GLU B C 1
ATOM 2305 O O . GLU B 1 120 ? 10.539 20.109 -0.666 1 94.31 120 GLU B O 1
ATOM 2310 N N . SER B 1 121 ? 9.297 21.047 0.865 1 97.5 121 SER B N 1
A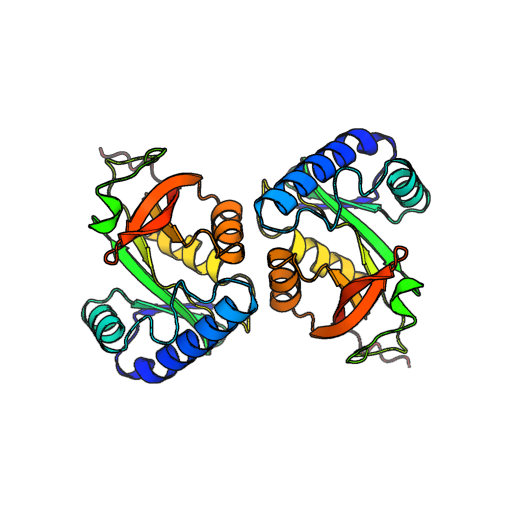TOM 2311 C CA . SER B 1 121 ? 9.547 20.047 1.89 1 97.5 121 SER B CA 1
ATOM 2312 C C . SER B 1 121 ? 8.25 19.562 2.525 1 97.5 121 SER B C 1
ATOM 2314 O O . SER B 1 121 ? 7.48 20.359 3.061 1 97.5 121 SER B O 1
ATOM 2316 N N . LEU B 1 122 ? 8.031 18.266 2.398 1 98.5 122 LEU B N 1
ATOM 2317 C CA . LEU B 1 122 ? 6.797 17.688 2.906 1 98.5 122 LEU B CA 1
ATOM 2318 C C . LEU B 1 122 ? 7.086 16.688 4.031 1 98.5 122 LEU B C 1
ATOM 2320 O O . LEU B 1 122 ? 7.945 15.82 3.891 1 98.5 122 LEU B O 1
ATOM 2324 N N . ARG B 1 123 ? 6.41 16.844 5.203 1 98.81 123 ARG B N 1
ATOM 2325 C CA . ARG B 1 123 ? 6.59 15.961 6.344 1 98.81 123 ARG B CA 1
ATOM 2326 C C . ARG B 1 123 ? 5.301 15.211 6.664 1 98.81 123 ARG B C 1
ATOM 2328 O O . ARG B 1 123 ? 4.207 15.68 6.348 1 98.81 123 ARG B O 1
ATOM 2335 N N . ALA B 1 124 ? 5.449 14.078 7.199 1 98.81 124 ALA B N 1
ATOM 2336 C CA . ALA B 1 124 ? 4.359 13.242 7.699 1 98.81 124 ALA B CA 1
ATOM 2337 C C . ALA B 1 124 ? 4.84 12.328 8.82 1 98.81 124 ALA B C 1
ATOM 2339 O O . ALA B 1 124 ? 6.047 12.18 9.031 1 98.81 124 ALA B O 1
ATOM 2340 N N . ASP B 1 125 ? 3.943 11.812 9.57 1 98.81 125 ASP B N 1
ATOM 2341 C CA . ASP B 1 125 ? 4.254 10.812 10.586 1 98.81 125 ASP B CA 1
ATOM 2342 C C . ASP B 1 125 ? 3.164 9.742 10.656 1 98.81 125 ASP B C 1
ATOM 2344 O O . ASP B 1 125 ? 2.039 9.969 10.203 1 98.81 125 ASP B O 1
ATOM 2348 N N . THR B 1 126 ? 3.518 8.625 11.148 1 98.56 126 THR B N 1
ATOM 2349 C CA . THR B 1 126 ? 2.547 7.551 11.328 1 98.56 126 THR B CA 1
ATOM 2350 C C . THR B 1 126 ? 2.975 6.621 12.461 1 98.56 126 THR B C 1
ATOM 2352 O O . THR B 1 126 ? 4.133 6.637 12.883 1 98.56 126 THR 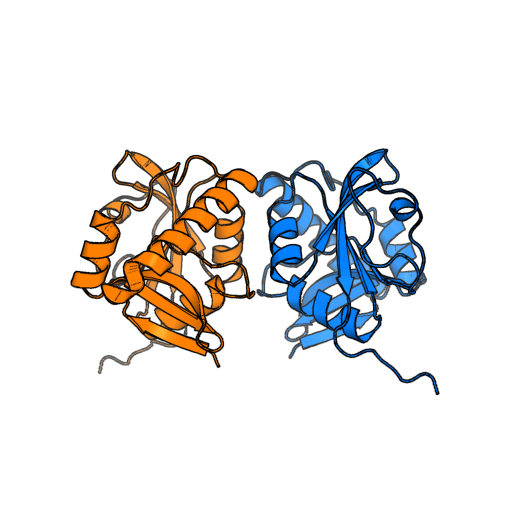B O 1
ATOM 2355 N N . HIS B 1 127 ? 1.995 5.859 12.977 1 98 127 HIS B N 1
ATOM 2356 C CA . HIS B 1 127 ? 2.211 4.934 14.086 1 98 127 HIS B CA 1
ATOM 2357 C C . HIS B 1 127 ? 3.051 3.738 13.656 1 98 127 HIS B C 1
ATOM 2359 O O . HIS B 1 127 ? 2.988 3.316 12.5 1 98 127 HIS B O 1
ATOM 2365 N N . ALA B 1 128 ? 3.785 3.145 14.625 1 96.94 128 ALA B N 1
ATOM 2366 C CA . ALA B 1 128 ? 4.641 1.991 14.359 1 96.94 128 ALA B CA 1
ATOM 2367 C C . ALA B 1 128 ? 3.828 0.809 13.844 1 96.94 128 ALA B C 1
ATOM 2369 O O . ALA B 1 128 ? 4.332 -0.007 13.07 1 96.94 128 ALA B O 1
ATOM 2370 N N . ASP B 1 129 ? 2.547 0.754 14.219 1 95.88 129 ASP B N 1
ATOM 2371 C CA . ASP B 1 129 ? 1.688 -0.36 13.828 1 95.88 129 ASP B CA 1
ATOM 2372 C C . ASP B 1 129 ? 1.086 -0.133 12.445 1 95.88 129 ASP B C 1
ATOM 2374 O O . ASP B 1 129 ? 0.528 -1.055 11.844 1 95.88 129 ASP B O 1
ATOM 2378 N N . ASN B 1 130 ? 1.14 1.049 11.922 1 97 130 ASN B N 1
ATOM 2379 C CA . ASN B 1 130 ? 0.526 1.355 10.633 1 97 130 ASN B CA 1
ATOM 2380 C C . ASN B 1 130 ? 1.444 0.983 9.477 1 97 130 ASN B C 1
ATOM 2382 O O . ASN B 1 130 ? 1.95 1.86 8.773 1 97 130 ASN B O 1
ATOM 2386 N N . LYS B 1 131 ? 1.564 -0.301 9.219 1 96.62 131 LYS B N 1
ATOM 2387 C CA 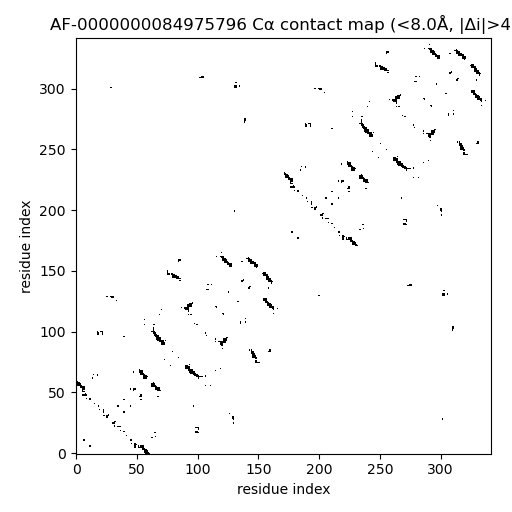. LYS B 1 131 ? 2.49 -0.816 8.211 1 96.62 131 LYS B CA 1
ATOM 2388 C C . LYS B 1 131 ? 2.066 -0.395 6.809 1 96.62 131 LYS B C 1
ATOM 2390 O O . LYS B 1 131 ? 2.914 -0.17 5.941 1 96.62 131 LYS B O 1
ATOM 2395 N N . ILE B 1 132 ? 0.801 -0.235 6.633 1 95.44 132 ILE B N 1
ATOM 2396 C CA . ILE B 1 132 ? 0.284 0.195 5.336 1 95.44 132 ILE B CA 1
ATOM 2397 C C . ILE B 1 132 ? 0.77 1.609 5.031 1 95.44 132 ILE B C 1
ATOM 2399 O O . ILE B 1 132 ? 1.33 1.863 3.963 1 95.44 132 ILE B O 1
ATOM 2403 N N . MET B 1 133 ? 0.612 2.512 5.93 1 97.44 133 MET B N 1
ATOM 2404 C CA . MET B 1 133 ? 1.032 3.893 5.699 1 97.44 133 MET B CA 1
ATOM 2405 C C . MET B 1 133 ? 2.551 3.99 5.605 1 97.44 133 MET B C 1
ATOM 2407 O O . MET B 1 133 ? 3.08 4.758 4.801 1 97.44 133 MET B O 1
ATOM 2411 N N . GLN B 1 134 ? 3.268 3.219 6.449 1 97.44 134 GLN B N 1
ATOM 2412 C CA . GLN B 1 134 ? 4.719 3.17 6.328 1 97.44 134 GLN B CA 1
ATOM 2413 C C . GLN B 1 134 ? 5.141 2.791 4.91 1 97.44 134 GLN B C 1
ATOM 2415 O O . GLN B 1 134 ? 5.977 3.467 4.305 1 97.44 134 GLN B O 1
ATOM 2420 N N . HIS B 1 135 ? 4.531 1.796 4.445 1 95.56 135 HIS B N 1
ATOM 2421 C CA . HIS B 1 135 ? 4.82 1.33 3.094 1 95.56 135 HIS B CA 1
ATOM 2422 C C . HIS B 1 135 ? 4.484 2.398 2.059 1 95.56 135 HIS B C 1
ATOM 2424 O O . HIS B 1 135 ? 5.281 2.664 1.153 1 95.56 135 HIS B O 1
ATOM 2430 N N . LEU B 1 136 ? 3.348 3.027 2.168 1 95.81 136 LEU B N 1
ATOM 2431 C CA . LEU B 1 136 ? 2.906 4.039 1.215 1 95.81 136 LEU B CA 1
ATOM 2432 C C . LEU B 1 136 ? 3.855 5.234 1.211 1 95.81 136 LEU B C 1
ATOM 2434 O O . LEU B 1 136 ? 4.211 5.742 0.146 1 95.81 136 LEU B O 1
ATOM 2438 N N . LEU B 1 137 ? 4.277 5.68 2.398 1 97.44 137 LEU B N 1
ATOM 2439 C CA . LEU B 1 137 ? 5.203 6.805 2.482 1 97.44 137 LEU B CA 1
ATOM 2440 C C . LEU B 1 137 ? 6.539 6.457 1.836 1 97.44 137 LEU B C 1
ATOM 2442 O O . LEU B 1 137 ? 7.043 7.207 0.999 1 97.44 137 LEU B O 1
ATOM 2446 N N . GLU B 1 138 ? 7.047 5.34 2.137 1 94.81 138 GLU B N 1
ATOM 2447 C CA . GLU B 1 138 ? 8.352 4.926 1.622 1 94.81 138 GLU B CA 1
ATOM 2448 C C . GLU B 1 138 ? 8.297 4.676 0.117 1 94.81 138 GLU B C 1
ATOM 2450 O O . GLU B 1 138 ? 9.18 5.105 -0.622 1 94.81 138 GLU B O 1
ATOM 2455 N N . GLU B 1 139 ? 7.234 4.082 -0.289 1 91.88 139 GLU B N 1
ATOM 2456 C CA . GLU B 1 139 ? 7.066 3.812 -1.714 1 91.88 139 GLU B CA 1
ATOM 2457 C C . GLU B 1 139 ? 6.895 5.109 -2.504 1 91.88 139 GLU B C 1
ATOM 2459 O O . GLU B 1 139 ? 7.199 5.156 -3.697 1 91.88 139 GLU B O 1
ATOM 2464 N N . ASN B 1 140 ? 6.434 6.125 -1.846 1 94.19 140 ASN B N 1
ATOM 2465 C CA . ASN B 1 140 ? 6.223 7.406 -2.518 1 94.19 140 ASN B CA 1
ATOM 2466 C C . ASN B 1 140 ? 7.371 8.375 -2.25 1 94.19 140 ASN B C 1
ATOM 2468 O O . ASN B 1 140 ? 7.207 9.586 -2.385 1 94.19 140 ASN B O 1
ATOM 2472 N N . GLY B 1 141 ? 8.5 7.93 -1.791 1 94.62 141 GLY B N 1
ATOM 2473 C CA . GLY B 1 141 ? 9.742 8.695 -1.835 1 94.62 141 GLY B CA 1
ATOM 2474 C C . GLY B 1 141 ? 10.047 9.398 -0.531 1 94.62 141 GLY B C 1
ATOM 2475 O O . GLY B 1 141 ? 10.969 10.227 -0.469 1 94.62 141 GLY B O 1
ATOM 2476 N N . PHE B 1 142 ? 9.32 9.086 0.515 1 97.62 142 PHE B N 1
ATOM 2477 C CA . PHE B 1 142 ? 9.656 9.656 1.814 1 97.62 142 PHE B CA 1
ATOM 2478 C C . PHE B 1 142 ? 10.852 8.938 2.432 1 97.62 142 PHE B C 1
ATOM 2480 O O . PHE B 1 142 ? 11.031 7.734 2.217 1 97.62 142 PHE B O 1
ATOM 2487 N N . THR B 1 143 ? 11.562 9.672 3.158 1 97.81 143 THR B N 1
ATOM 2488 C CA . THR B 1 143 ? 12.656 9.125 3.949 1 97.81 143 THR B CA 1
ATOM 2489 C C . THR B 1 143 ? 12.289 9.086 5.43 1 97.81 143 THR B C 1
ATOM 2491 O O . THR B 1 143 ? 11.781 10.062 5.973 1 97.81 143 THR B O 1
ATOM 2494 N N . ARG B 1 144 ? 12.516 7.922 6.008 1 98.19 144 ARG B N 1
ATOM 2495 C CA . ARG B 1 144 ? 12.359 7.82 7.453 1 98.19 144 ARG B CA 1
ATOM 2496 C C . ARG B 1 144 ? 13.383 8.68 8.18 1 98.19 144 ARG B C 1
ATOM 2498 O O . ARG B 1 144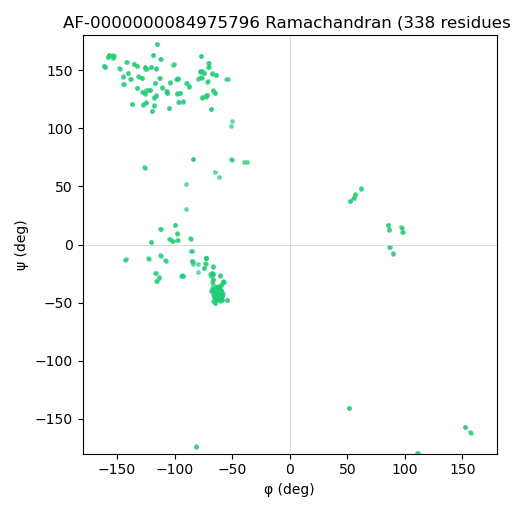 ? 14.586 8.562 7.934 1 98.19 144 ARG B O 1
ATOM 2505 N N . CYS B 1 145 ? 12.93 9.5 9.141 1 98.75 145 CYS B N 1
ATOM 2506 C CA . CYS B 1 145 ? 13.828 10.5 9.711 1 98.75 145 CYS B CA 1
ATOM 2507 C C . CYS B 1 145 ? 14.062 10.234 11.195 1 98.75 145 CYS B C 1
ATOM 2509 O O . CYS B 1 145 ? 15.047 10.711 11.766 1 98.75 145 CYS B O 1
ATOM 2511 N N . GLY B 1 146 ? 13.156 9.578 11.82 1 98.75 146 GLY B N 1
ATOM 2512 C CA . GLY B 1 146 ? 13.289 9.328 13.242 1 98.75 146 GLY B CA 1
ATOM 2513 C C . GLY B 1 146 ? 11.953 9.18 13.953 1 98.75 146 GLY B C 1
ATOM 2514 O O . GLY B 1 146 ? 10.969 8.766 13.344 1 98.75 146 GLY B O 1
ATOM 2515 N N . ILE B 1 147 ? 11.992 9.445 15.312 1 98.88 147 ILE B N 1
ATOM 2516 C CA . ILE B 1 147 ? 10.805 9.258 16.141 1 98.88 147 ILE B CA 1
ATOM 2517 C C . ILE B 1 147 ? 10.383 10.594 16.75 1 98.88 147 ILE B C 1
ATOM 2519 O O . ILE B 1 147 ? 11.219 11.312 17.312 1 98.88 147 ILE B O 1
ATOM 2523 N N . ILE B 1 148 ? 9.188 10.945 16.562 1 98.75 148 ILE B N 1
ATOM 2524 C CA . ILE B 1 148 ? 8.609 12.102 17.25 1 98.75 148 ILE B CA 1
ATOM 2525 C C . ILE B 1 148 ? 7.488 11.641 18.188 1 98.75 148 ILE B C 1
ATOM 2527 O O . ILE B 1 148 ? 7.145 10.461 18.219 1 98.75 148 ILE B O 1
ATOM 2531 N N . HIS B 1 149 ? 6.973 12.609 19 1 98.44 149 HIS B N 1
ATOM 2532 C CA . HIS B 1 149 ? 5.855 12.32 19.891 1 98.44 149 HIS B CA 1
ATOM 2533 C C . HIS B 1 149 ? 4.707 13.305 19.672 1 98.44 149 HIS B C 1
ATOM 2535 O O . HIS B 1 149 ? 4.922 14.516 19.594 1 98.44 149 HIS B O 1
ATOM 2541 N N . VAL B 1 150 ? 3.568 12.719 19.516 1 97.25 150 VAL B N 1
ATOM 2542 C CA . VAL B 1 150 ? 2.418 13.594 19.312 1 97.25 150 VAL B CA 1
ATOM 2543 C C . VAL B 1 150 ? 1.918 14.117 20.656 1 97.25 150 VAL B C 1
ATOM 2545 O O . VAL B 1 150 ? 2.553 13.891 21.703 1 97.25 150 VAL B O 1
ATOM 2548 N N . GLU B 1 151 ? 0.832 14.805 20.641 1 93.69 151 GLU B N 1
ATOM 2549 C CA . GLU B 1 151 ? 0.389 15.578 21.797 1 93.69 151 GLU B CA 1
ATOM 2550 C C . GLU B 1 151 ? 0.178 14.672 23.016 1 93.69 151 GLU B C 1
ATOM 2552 O O . GLU B 1 151 ? 0.488 15.062 24.141 1 93.69 151 GLU B O 1
ATOM 2557 N N . ASP B 1 152 ? -0.302 13.414 22.766 1 93.06 152 ASP B N 1
ATOM 2558 C CA . ASP B 1 152 ? -0.596 12.516 23.875 1 93.06 152 ASP B CA 1
ATOM 2559 C C . ASP B 1 152 ? 0.649 11.742 24.312 1 93.06 152 ASP B C 1
ATOM 2561 O O . ASP B 1 152 ? 0.568 10.836 25.141 1 93.06 152 ASP B O 1
ATOM 2565 N N . GLY B 1 153 ? 1.74 12.086 23.703 1 95.94 153 GLY B N 1
ATOM 2566 C CA . GLY B 1 153 ? 3.018 11.508 24.094 1 95.94 153 GLY B CA 1
ATOM 2567 C C . GLY B 1 153 ? 3.35 10.234 23.344 1 95.94 153 GLY B C 1
ATOM 2568 O O . GLY B 1 153 ? 4.453 9.695 23.469 1 95.94 153 GLY B O 1
ATOM 2569 N N . THR B 1 154 ? 2.432 9.734 22.578 1 96.69 154 THR B N 1
ATOM 2570 C CA . THR B 1 154 ? 2.668 8.492 21.859 1 96.69 154 THR B CA 1
ATOM 2571 C C . THR B 1 154 ? 3.654 8.711 20.719 1 96.69 154 THR B C 1
ATOM 2573 O O . THR B 1 154 ? 3.602 9.734 20.031 1 96.69 154 THR B O 1
ATOM 2576 N N . PRO B 1 155 ? 4.551 7.738 20.531 1 98.38 155 PRO B N 1
ATOM 2577 C CA . PRO B 1 155 ? 5.555 7.887 19.484 1 98.38 155 PRO B CA 1
ATOM 2578 C C . PRO B 1 155 ? 4.977 7.68 18.078 1 98.38 155 PRO B C 1
ATOM 2580 O O . PRO B 1 155 ? 4.004 6.938 17.922 1 98.38 155 PRO B O 1
ATOM 2583 N N . ARG B 1 156 ? 5.559 8.414 17.141 1 98.75 156 ARG B N 1
ATOM 2584 C CA . ARG B 1 156 ? 5.32 8.25 15.711 1 98.75 156 ARG B CA 1
ATOM 2585 C C . ARG B 1 156 ? 6.633 8.18 14.938 1 98.75 156 ARG B C 1
ATOM 2587 O O . ARG B 1 156 ? 7.617 8.812 15.328 1 98.75 156 ARG B O 1
ATOM 2594 N N . ILE B 1 157 ? 6.625 7.348 13.891 1 98.75 157 ILE B N 1
ATOM 2595 C CA . ILE B 1 157 ? 7.727 7.391 12.938 1 98.75 157 ILE B CA 1
ATOM 2596 C C . ILE B 1 157 ? 7.578 8.609 12.031 1 98.75 157 ILE B C 1
ATOM 2598 O O . ILE B 1 157 ? 6.531 8.805 11.398 1 98.75 157 ILE B O 1
ATOM 2602 N N . ALA B 1 158 ? 8.617 9.414 11.969 1 98.88 158 ALA B N 1
ATOM 2603 C CA . ALA B 1 158 ? 8.594 10.664 11.211 1 98.88 158 ALA B CA 1
ATOM 2604 C C . ALA B 1 158 ? 9.234 10.484 9.836 1 98.88 158 ALA B C 1
ATOM 2606 O O . ALA B 1 158 ? 10.25 9.789 9.703 1 98.88 158 ALA B O 1
ATOM 2607 N N . TYR B 1 159 ? 8.656 11.148 8.828 1 98.88 159 TYR B N 1
ATOM 2608 C CA . TYR B 1 159 ? 9.117 11.07 7.441 1 98.88 159 TYR B CA 1
ATOM 2609 C C . TYR B 1 159 ? 9.227 12.461 6.824 1 98.88 159 TYR B C 1
ATOM 2611 O O . TYR B 1 159 ? 8.484 13.375 7.199 1 98.88 159 TYR B O 1
ATOM 2619 N N . GLN B 1 160 ? 10.117 12.547 5.836 1 98.75 160 GLN B N 1
ATOM 2620 C CA . GLN B 1 160 ? 10.242 13.789 5.07 1 98.75 160 GLN B CA 1
ATOM 2621 C C . GLN B 1 160 ? 10.555 13.492 3.605 1 98.75 160 GLN B C 1
ATOM 2623 O O . GLN B 1 160 ? 11.312 12.57 3.299 1 98.75 160 GLN B O 1
ATOM 2628 N N . LYS B 1 161 ? 9.93 14.211 2.752 1 98 161 LYS B N 1
ATOM 2629 C CA . LYS B 1 161 ? 10.203 14.156 1.318 1 98 161 LYS B CA 1
ATOM 2630 C C . LYS B 1 161 ? 10.453 15.555 0.751 1 98 161 LYS B C 1
ATOM 2632 O O . LYS B 1 161 ? 9.695 16.484 1.009 1 98 161 LYS B O 1
ATOM 2637 N N . MET B 1 162 ? 11.539 15.648 -0.011 1 95.88 162 MET B N 1
ATOM 2638 C CA . MET B 1 162 ? 11.883 16.922 -0.65 1 95.88 162 MET B CA 1
ATOM 2639 C C . MET B 1 162 ? 11.383 16.953 -2.09 1 95.88 162 MET B C 1
ATOM 2641 O O . MET B 1 162 ? 11.438 15.945 -2.797 1 95.88 162 MET B O 1
ATOM 2645 N N . SER B 1 163 ? 10.906 18.156 -2.545 1 88.38 163 SER B N 1
ATOM 2646 C CA . SER B 1 163 ? 10.531 18.312 -3.945 1 88.38 163 SER B CA 1
ATOM 2647 C C . SER B 1 163 ? 11.758 18.344 -4.852 1 88.38 163 SER B C 1
ATOM 2649 O O . SER B 1 163 ? 12.805 18.875 -4.473 1 88.38 163 SER B O 1
ATOM 2651 N N . LEU B 1 164 ? 11.906 17.562 -5.934 1 70.12 164 LEU B N 1
ATOM 2652 C CA . LEU B 1 164 ? 13.031 17.578 -6.863 1 70.12 164 LEU B CA 1
ATOM 2653 C C . LEU B 1 164 ? 13.055 18.859 -7.672 1 70.12 164 LEU B C 1
ATOM 2655 O O . LEU B 1 164 ? 14.094 19.25 -8.211 1 70.12 164 LEU B O 1
ATOM 2659 N N . THR B 1 165 ? 12.062 19.656 -8.008 1 56.59 165 THR B N 1
ATOM 2660 C CA . THR B 1 165 ? 12.07 20.781 -8.922 1 56.59 165 THR B CA 1
ATOM 2661 C C . THR B 1 165 ? 12.664 22.016 -8.242 1 56.59 165 THR B C 1
ATOM 2663 O O . THR B 1 165 ? 12.992 23 -8.914 1 56.59 165 THR B O 1
ATOM 2666 N N . LEU B 1 166 ? 12.781 22.359 -7.059 1 48.5 166 LEU B N 1
ATOM 2667 C CA . LEU B 1 166 ? 12.812 23.766 -6.668 1 48.5 166 LEU B CA 1
ATOM 2668 C C . LEU B 1 166 ? 14.25 24.297 -6.66 1 48.5 166 LEU B C 1
ATOM 2670 O O . LEU B 1 166 ? 15.016 24 -5.738 1 48.5 166 LEU B O 1
ATOM 2674 N N . PRO B 1 167 ? 15.242 24.281 -7.578 1 42.72 167 PRO B N 1
ATOM 2675 C CA . PRO B 1 167 ? 16.125 25.422 -7.332 1 42.72 167 PRO B CA 1
ATOM 2676 C C . PRO B 1 167 ? 15.398 26.766 -7.48 1 42.72 167 PRO B C 1
ATOM 2678 O O . PRO B 1 167 ? 14.875 27.062 -8.555 1 42.72 167 PRO B O 1
ATOM 2681 N N . LEU B 1 168 ? 14.398 27.25 -6.906 1 34.94 168 LEU B N 1
ATOM 2682 C CA . LEU B 1 168 ? 14.188 28.656 -7.227 1 34.94 168 LEU B CA 1
ATOM 2683 C C . LEU B 1 168 ? 15.469 29.469 -7.027 1 34.94 168 LEU B C 1
ATOM 2685 O O . LEU B 1 168 ? 16.094 29.391 -5.969 1 34.94 168 LEU B O 1
ATOM 2689 N N . ARG B 1 169 ? 16.188 29.797 -8.156 1 33.84 169 ARG B N 1
ATOM 2690 C CA . ARG B 1 169 ? 17.109 30.922 -8.203 1 33.84 169 ARG B CA 1
ATOM 2691 C C . ARG B 1 169 ? 16.547 32.125 -7.449 1 33.84 169 ARG B C 1
ATOM 2693 O O . ARG B 1 169 ? 15.484 32.625 -7.797 1 33.84 169 ARG B O 1
ATOM 2700 N N . ARG B 1 170 ? 16.531 31.984 -6.16 1 31.97 170 ARG B N 1
ATOM 2701 C CA . ARG B 1 170 ? 16.438 33.312 -5.574 1 31.97 170 ARG B CA 1
ATOM 2702 C C . ARG B 1 170 ? 17.5 34.25 -6.145 1 31.97 170 ARG B C 1
ATOM 2704 O O . ARG B 1 170 ? 18.703 34.031 -5.926 1 31.97 170 ARG B O 1
ATOM 2711 N N . ASP B 1 171 ? 17.297 34.688 -7.43 1 28.19 171 ASP B N 1
ATOM 2712 C CA . ASP B 1 171 ? 17.938 35.969 -7.598 1 28.19 171 ASP B CA 1
ATOM 2713 C C . ASP B 1 171 ? 17.516 36.938 -6.492 1 28.19 171 ASP B C 1
ATOM 2715 O O . ASP B 1 171 ? 16.359 36.938 -6.051 1 28.19 171 ASP B O 1
#

Organism: Faecalibacterium duncaniae (strain DSM 17677 / JCM 31915 / A2-165) (NCBI:txid411483)

InterPro domains:
  IPR000182 GNAT domain [PS51186] (2-167)
  IPR016181 Acyl-CoA N-acyltransferase [SSF55729] (1-161)